Protein AF-0000000070582427 (afdb_homodimer)

Solvent-accessible surface area (backbone atoms only — not comparable to full-atom values): 18007 Å² total; per-residue (Å²): 136,83,80,78,77,76,78,80,78,78,77,79,77,79,75,79,76,78,71,80,79,78,76,79,80,71,84,67,81,62,83,73,71,77,62,82,78,49,60,91,77,34,42,74,36,68,30,86,87,59,71,66,55,62,79,41,32,72,46,94,59,45,61,46,54,51,88,67,39,97,51,49,71,52,34,60,37,30,26,53,36,33,34,39,38,25,31,51,86,53,54,59,68,57,37,50,51,51,35,46,52,44,43,48,55,56,27,72,71,32,78,96,46,29,67,46,39,46,49,37,42,50,51,54,45,50,43,49,72,74,62,32,50,62,62,36,44,53,29,26,58,64,18,26,38,67,34,46,70,88,74,102,137,82,80,78,76,76,78,78,78,78,77,78,76,79,75,77,76,78,71,79,79,77,78,78,81,70,83,64,83,61,84,72,72,79,61,82,79,50,60,91,78,33,41,76,35,68,30,87,87,59,71,66,53,60,80,42,31,70,45,95,59,45,60,46,53,50,88,66,40,98,50,48,71,49,32,60,38,28,25,51,35,34,34,40,38,25,30,51,86,53,54,57,68,58,37,50,50,52,34,45,52,45,43,48,55,58,28,72,68,32,80,94,46,30,66,46,39,47,49,38,42,48,50,54,45,49,43,48,72,74,62,32,51,62,61,37,44,54,29,26,58,63,19,26,37,68,34,47,72,86,72,100

InterPro domains:
  IPR010711 Group XII secretory phospholipase A2 precursor [PF06951] (28-150)
  IPR010711 Group XII secretory phospholipase A2 precursor [PTHR12824] (28-150)
  IPR036444 Phospholipase A2 domain superfamily [G3DSA:1.20.90.10] (35-132)
  IPR036444 Phospholipase A2 domain superfamily [SSF48619] (63-125)

pLDDT: mean 82.9, std 23.83, range [31.23, 98.94]

Organism: Amblyomma americanum (NCBI:txid6943)

Foldseek 3Di:
DPPPPPPPPPPPPPPPPQPQPPPPPDLDQPPPPLFADDPDQWDKDFDPPDDQFFDFDDDPVDHDQLVNDPHSQLRVLRRQLSRQLLAAGRHQVVSLVSSLVSQLVVLVVVPPCNPVSNVVSVVRSVCCVRPVSVVSNVSNSRGIGIDHPVVD/DPPPPPPPPPPPPPPPPQPQPPPPPDLDQPPPPLFADDPDQWDKDFDPPDDQFFDFDDDPVDHDQLVNDPHSQLRVLRRQLSRQLLAAGRHQVVSLVSSLVSQLVVLVVVPPCNVVSNVVSVVRSVCCVRPVSVVSNVSNSRGIDIDHPVVD

Radius of gyration: 28.77 Å; Cα contacts (8 Å, |Δi|>4): 342; chains: 2; bounding box: 52×138×69 Å

Sequence (304 aa):
MSSFDAALFFSVLLLTVMVPSSSTAHPGGGNLECQFQCPASLKPSPRPLHKRSANGCGTEAFRLPASALPHPDFEACCNEHDLCYDTCLADKAQCDRSFDACMARICDTKVSSKDSCASTASLFTTMTKNLGCEAFLKSQEQACVCRTEDELMSSFDAALFFSVLLLTVMVPSSSTAHPGGGNLECQFQCPASLKPSPRPLHKRSANGCGTEAFRLPASALPHPDFEACCNEHDLCYDTCLADKAQCDRSFDACMARICDTKVSSKDSCASTASLFTTMTKNLGCEAFLKSQEQACVCRTEDEL

Structure (mmCIF, N/CA/C/O backbone):
data_AF-0000000070582427-model_v1
#
loop_
_entity.id
_entity.type
_entity.pdbx_description
1 polymer 'Uncharacterized protein'
#
loop_
_atom_site.group_PDB
_atom_site.id
_atom_site.type_symbol
_atom_site.label_atom_id
_atom_site.label_alt_id
_atom_site.label_comp_id
_atom_site.label_asym_id
_atom_site.label_entity_id
_atom_site.label_seq_id
_atom_site.pdbx_PDB_ins_code
_atom_site.Cartn_x
_atom_site.Cartn_y
_atom_site.Cartn_z
_atom_site.occupancy
_atom_site.B_iso_or_equiv
_atom_site.auth_seq_id
_atom_site.auth_comp_id
_atom_site.auth_asym_id
_atom_site.auth_atom_id
_atom_site.pdbx_PDB_model_num
ATOM 1 N N . MET A 1 1 ? 25.953 -70.812 -34.188 1 33.94 1 MET A N 1
ATOM 2 C CA . MET A 1 1 ? 26.453 -69.438 -34.281 1 33.94 1 MET A CA 1
ATOM 3 C C . MET A 1 1 ? 25.312 -68.438 -34.531 1 33.94 1 MET A C 1
ATOM 5 O O . MET A 1 1 ? 24.906 -68.25 -35.688 1 33.94 1 MET A O 1
ATOM 9 N N . SER A 1 2 ? 24.188 -68.562 -33.719 1 39.69 2 SER A N 1
ATOM 10 C CA . SER A 1 2 ? 22.969 -67.75 -33.719 1 39.69 2 SER A CA 1
ATOM 11 C C . SER A 1 2 ? 23.281 -66.312 -33.438 1 39.69 2 SER A C 1
ATOM 13 O O . SER A 1 2 ? 24 -65.938 -32.5 1 39.69 2 SER A O 1
ATOM 15 N N . SER A 1 3 ? 23.297 -65.438 -34.438 1 34.19 3 SER A N 1
ATOM 16 C CA . SER A 1 3 ? 23.484 -64 -34.5 1 34.19 3 SER A CA 1
ATOM 17 C C . SER A 1 3 ? 22.406 -63.25 -33.719 1 34.19 3 SER A C 1
ATOM 19 O O . SER A 1 3 ? 21.219 -63.344 -34.062 1 34.19 3 SER A O 1
ATOM 21 N N . PHE A 1 4 ? 22.5 -63.156 -32.375 1 39.72 4 PHE A N 1
ATOM 22 C CA . PHE A 1 4 ? 21.688 -62.312 -31.516 1 39.72 4 PHE A CA 1
ATOM 23 C C . PHE A 1 4 ? 21.734 -60.875 -32 1 39.72 4 PHE A C 1
ATOM 25 O O . PHE A 1 4 ? 22.781 -60.219 -31.953 1 39.72 4 PHE A O 1
ATOM 32 N N . ASP A 1 5 ? 20.922 -60.562 -33.062 1 41 5 ASP A N 1
ATOM 33 C CA . ASP A 1 5 ? 20.781 -59.188 -33.469 1 41 5 ASP A CA 1
ATOM 34 C C . ASP A 1 5 ? 20.203 -58.312 -32.344 1 41 5 ASP A C 1
ATOM 36 O O . ASP A 1 5 ? 19.078 -58.531 -31.922 1 41 5 ASP A O 1
ATOM 40 N N . ALA A 1 6 ? 21.047 -57.938 -31.375 1 45.25 6 ALA A N 1
ATOM 41 C CA . ALA A 1 6 ? 20.625 -56.969 -30.359 1 45.25 6 ALA A CA 1
ATOM 42 C C . ALA A 1 6 ? 20.156 -55.688 -30.984 1 45.25 6 ALA A C 1
ATOM 44 O O . ALA A 1 6 ? 20.922 -55 -31.688 1 45.25 6 ALA A O 1
ATOM 45 N N . ALA A 1 7 ? 18.828 -55.5 -31.297 1 43.28 7 ALA A N 1
ATOM 46 C CA . ALA A 1 7 ? 18.234 -54.219 -31.656 1 43.28 7 ALA A CA 1
ATOM 47 C C . ALA A 1 7 ? 18.422 -53.219 -30.547 1 43.28 7 ALA A C 1
ATOM 49 O O . ALA A 1 7 ? 18.047 -53.438 -29.406 1 43.28 7 ALA A O 1
ATOM 50 N N . LEU A 1 8 ? 19.469 -52.344 -30.562 1 39.16 8 LEU A N 1
ATOM 51 C CA . LEU A 1 8 ? 19.641 -51.188 -29.688 1 39.16 8 LEU A CA 1
ATOM 52 C C . LEU A 1 8 ? 18.469 -50.188 -29.844 1 39.16 8 LEU A C 1
ATOM 54 O O . LEU A 1 8 ? 18.203 -49.719 -30.953 1 39.16 8 LEU A O 1
ATOM 58 N N . PHE A 1 9 ? 17.359 -50.375 -29.109 1 36.44 9 PHE A N 1
ATOM 59 C CA . PHE A 1 9 ? 16.328 -49.344 -29.062 1 36.44 9 PHE A CA 1
ATOM 60 C C . PHE A 1 9 ? 16.891 -48.031 -28.547 1 36.44 9 PHE A C 1
ATOM 62 O O . PHE A 1 9 ? 17.5 -47.969 -27.469 1 36.44 9 PHE A O 1
ATOM 69 N N . PHE A 1 10 ? 17.328 -47.062 -29.438 1 37.06 10 PHE A N 1
ATOM 70 C CA . PHE A 1 10 ? 17.656 -45.688 -29.125 1 37.06 10 PHE A CA 1
ATOM 71 C C . PHE A 1 10 ? 16.469 -45 -28.484 1 37.06 10 PHE A C 1
ATOM 73 O O . PHE A 1 10 ? 15.43 -44.781 -29.125 1 37.06 10 PHE A O 1
ATOM 80 N N . SER A 1 11 ? 16.281 -45.125 -27.172 1 39.38 11 SER A N 1
ATOM 81 C CA . SER A 1 11 ? 15.344 -44.281 -26.453 1 39.38 11 SER A CA 1
ATOM 82 C C . SER A 1 11 ? 15.656 -42.781 -26.703 1 39.38 11 SER A C 1
ATOM 84 O O . SER A 1 11 ? 16.75 -42.312 -26.359 1 39.38 11 SER A O 1
ATOM 86 N N . VAL A 1 12 ? 15.109 -42.094 -27.734 1 41.97 12 VAL A N 1
ATOM 87 C CA . VAL A 1 12 ? 15.133 -40.656 -27.922 1 41.97 12 VAL A CA 1
ATOM 88 C C . VAL A 1 12 ? 14.594 -39.969 -26.672 1 41.97 12 VAL A C 1
ATOM 90 O O . VAL A 1 12 ? 13.414 -40.094 -26.328 1 41.97 12 VAL A O 1
ATOM 93 N N . LEU A 1 13 ? 15.438 -39.75 -25.625 1 41.53 13 LEU A N 1
ATOM 94 C CA . LEU A 1 13 ? 15.094 -38.875 -24.531 1 41.53 13 LEU A CA 1
ATOM 95 C C . LEU A 1 13 ? 14.727 -37.469 -25.047 1 41.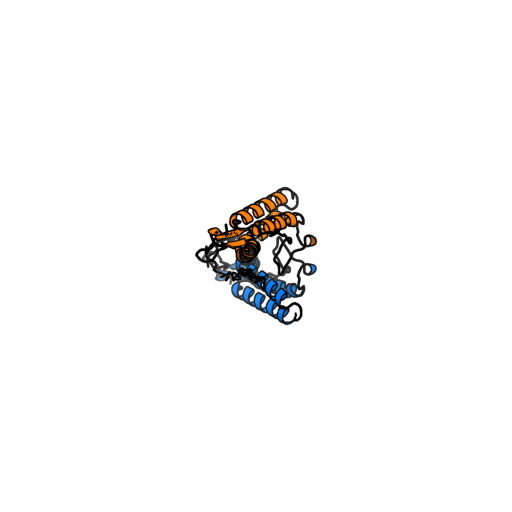53 13 LEU A C 1
ATOM 97 O O . LEU A 1 13 ? 15.562 -36.781 -25.609 1 41.53 13 LEU A O 1
ATOM 101 N N . LEU A 1 14 ? 13.406 -37.25 -25.391 1 39.53 14 LEU A N 1
ATOM 102 C CA . LEU A 1 14 ? 12.914 -35.875 -25.641 1 39.53 14 LEU A CA 1
ATOM 103 C C . LEU A 1 14 ? 13.203 -34.969 -24.453 1 39.53 14 LEU A C 1
ATOM 105 O O . LEU A 1 14 ? 12.625 -35.125 -23.375 1 39.53 14 LEU A O 1
ATOM 109 N N . LEU A 1 15 ? 14.414 -34.438 -24.344 1 37.62 15 LEU A N 1
ATOM 110 C CA . LEU A 1 15 ? 14.695 -33.344 -23.391 1 37.62 15 LEU A CA 1
ATOM 111 C C . LEU A 1 15 ? 13.789 -32.156 -23.641 1 37.62 15 LEU A C 1
ATOM 113 O O . LEU A 1 15 ? 13.922 -31.484 -24.656 1 37.62 15 LEU A O 1
ATOM 117 N N . THR A 1 16 ? 12.516 -32.125 -23.109 1 39.25 16 THR A N 1
ATOM 118 C CA . THR A 1 16 ? 11.742 -30.891 -23.094 1 39.25 16 THR A CA 1
ATOM 119 C C . THR A 1 16 ? 12.531 -29.766 -22.438 1 39.25 16 THR A C 1
ATOM 121 O O . THR A 1 16 ? 12.938 -29.875 -21.281 1 39.25 16 THR A O 1
ATOM 124 N N . VAL A 1 17 ? 13.32 -29.047 -23.203 1 39.59 17 VAL A N 1
ATOM 125 C CA . VAL A 1 17 ? 14 -27.844 -22.734 1 39.59 17 VAL A CA 1
ATOM 126 C C . VAL A 1 17 ? 12.984 -26.891 -22.109 1 39.59 17 VAL A C 1
ATOM 128 O O . VAL A 1 17 ? 12.07 -26.406 -22.781 1 39.59 17 VAL A O 1
ATOM 131 N N . MET A 1 18 ? 12.719 -26.969 -20.812 1 36.62 18 MET A N 1
ATOM 132 C CA . MET A 1 18 ? 12.008 -25.922 -20.078 1 36.62 18 MET A CA 1
ATOM 133 C C . MET A 1 18 ? 12.711 -24.578 -20.219 1 36.62 18 MET A C 1
ATOM 135 O O . MET A 1 18 ? 13.812 -24.406 -19.688 1 36.62 18 MET A O 1
ATOM 139 N N . VAL A 1 19 ? 12.484 -23.938 -21.344 1 39.75 19 VAL A N 1
ATOM 140 C CA . VAL A 1 19 ? 13.008 -22.578 -21.422 1 39.75 19 VAL A CA 1
ATOM 141 C C . VAL A 1 19 ? 12.422 -21.719 -20.297 1 39.75 19 VAL A C 1
ATOM 143 O O . VAL A 1 19 ? 11.203 -21.641 -20.141 1 39.75 19 VAL A O 1
ATOM 146 N N . PRO A 1 20 ? 13.211 -21.297 -19.328 1 40.75 20 PRO A N 1
ATOM 147 C CA . PRO A 1 20 ? 12.688 -20.359 -18.344 1 40.75 20 PRO A CA 1
ATOM 148 C C . PRO A 1 20 ? 12.18 -19.062 -18.969 1 40.75 20 PRO A C 1
ATOM 150 O O . PRO A 1 20 ? 12.859 -18.469 -19.812 1 40.75 20 PRO A O 1
ATOM 153 N N . SER A 1 21 ? 10.891 -18.875 -19.125 1 34.88 21 SER A N 1
ATOM 154 C CA . SER A 1 21 ? 10.336 -17.609 -19.609 1 34.88 21 SER A CA 1
ATOM 155 C C . SER A 1 21 ? 10.672 -16.469 -18.656 1 34.88 21 SER A C 1
ATOM 157 O O . SER A 1 21 ? 10.289 -16.5 -17.484 1 34.88 21 SER A O 1
ATOM 159 N N . SER A 1 22 ? 11.773 -15.828 -18.797 1 33.88 22 SER A N 1
ATOM 160 C CA . SER A 1 22 ? 12.039 -14.594 -18.062 1 33.88 22 SER A CA 1
ATOM 161 C C . SER A 1 22 ? 11.062 -13.492 -18.469 1 33.88 22 SER A C 1
ATOM 163 O O . SER A 1 22 ? 11.07 -13.031 -19.609 1 33.88 22 SER A O 1
ATOM 165 N N . SER A 1 23 ? 9.867 -13.375 -17.922 1 35.25 23 SER A N 1
ATOM 166 C CA . SER A 1 23 ? 9.008 -12.219 -18.172 1 35.25 23 SER A CA 1
ATOM 167 C C . SER A 1 23 ? 9.633 -10.938 -17.625 1 35.25 23 SER A C 1
ATOM 169 O O . SER A 1 23 ? 9.969 -10.859 -16.438 1 35.25 23 SER A O 1
ATOM 171 N N . THR A 1 24 ? 10.281 -10.156 -18.391 1 31.23 24 THR A N 1
ATOM 172 C CA . THR A 1 24 ? 10.758 -8.828 -18.031 1 31.23 24 THR A CA 1
ATOM 173 C C . THR A 1 24 ? 9.594 -7.922 -17.625 1 31.23 24 THR A C 1
ATOM 175 O O . THR A 1 24 ? 8.719 -7.633 -18.438 1 31.23 24 THR A O 1
ATOM 178 N N . ALA A 1 25 ? 9.328 -7.848 -16.297 1 35.94 25 ALA A N 1
ATOM 179 C CA . ALA A 1 25 ? 8.32 -6.918 -15.789 1 35.94 25 ALA A CA 1
ATOM 180 C C . ALA A 1 25 ? 8.75 -5.473 -16.016 1 35.94 25 ALA A C 1
ATOM 182 O O . ALA A 1 25 ? 9.805 -5.047 -15.539 1 35.94 25 ALA A O 1
ATOM 183 N N . HIS A 1 26 ? 8.43 -4.777 -17.125 1 32.97 26 HIS A N 1
ATOM 184 C CA . HIS A 1 26 ? 8.648 -3.338 -17.219 1 32.97 26 HIS A CA 1
ATOM 185 C C . HIS A 1 26 ? 7.703 -2.57 -16.312 1 32.97 26 HIS A C 1
ATOM 187 O O . HIS A 1 26 ? 6.492 -2.807 -16.328 1 32.97 26 HIS A O 1
ATOM 193 N N . PRO A 1 27 ? 8.156 -1.831 -15.336 1 34.91 27 PRO A N 1
ATOM 194 C CA . PRO A 1 27 ? 7.281 -1.023 -14.484 1 34.91 27 PRO A CA 1
ATOM 195 C C . PRO A 1 27 ? 6.445 -0.019 -15.273 1 34.91 27 PRO A C 1
ATOM 197 O O . PRO A 1 27 ? 5.98 0.978 -14.719 1 34.91 27 PRO A O 1
ATOM 200 N N . GLY A 1 28 ? 6.109 -0.145 -16.5 1 33.5 28 GLY A N 1
ATOM 201 C CA . GLY A 1 28 ? 5.418 0.913 -17.219 1 33.5 28 GLY A CA 1
ATOM 202 C C . GLY A 1 28 ? 4.113 1.326 -16.562 1 33.5 28 GLY A C 1
ATOM 203 O O . GLY A 1 28 ? 3.406 0.491 -15.992 1 33.5 28 GLY A O 1
ATOM 204 N N . GLY A 1 29 ? 3.924 2.523 -15.961 1 36.38 29 GLY A N 1
ATOM 205 C CA . GLY A 1 29 ? 2.68 3.133 -15.523 1 36.38 29 GLY A CA 1
ATOM 206 C C . GLY A 1 29 ? 1.491 2.762 -16.391 1 36.38 29 GLY A C 1
ATOM 207 O O . GLY A 1 29 ? 0.343 3.021 -16.016 1 36.38 29 GLY A O 1
ATOM 208 N N . GLY A 1 30 ? 1.563 3.33 -17.734 1 35.31 30 GLY A N 1
ATOM 209 C CA . GLY A 1 30 ? 0.392 3.295 -18.594 1 35.31 30 GLY A CA 1
ATOM 210 C C . GLY A 1 30 ? -0.267 1.93 -18.641 1 35.31 30 GLY A C 1
ATOM 211 O O . GLY A 1 30 ? 0.249 0.962 -18.078 1 35.31 30 GLY A O 1
ATOM 212 N N . ASN A 1 31 ? -1.412 1.7 -19.453 1 39.66 31 ASN A N 1
ATOM 213 C CA . ASN A 1 31 ? -2.141 0.54 -19.953 1 39.66 31 ASN A CA 1
ATOM 214 C C . ASN A 1 31 ? -1.193 -0.577 -20.375 1 39.66 31 ASN A C 1
ATOM 216 O O . ASN A 1 31 ? -1.55 -1.418 -21.203 1 39.66 31 ASN A O 1
ATOM 220 N N . LEU A 1 32 ? 0.043 -0.396 -20.406 1 47.84 32 LEU A N 1
ATOM 221 C CA . LEU A 1 32 ? 0.71 -1.624 -20.812 1 47.84 32 LEU A CA 1
ATOM 222 C C . LEU A 1 32 ? 0.237 -2.811 -19.984 1 47.84 32 LEU A C 1
ATOM 224 O O . LEU A 1 32 ? 0.29 -2.768 -18.75 1 47.84 32 LEU A O 1
ATOM 228 N N . GLU A 1 33 ? -0.677 -3.852 -20.578 1 67.69 33 GLU A N 1
ATOM 229 C CA . GLU A 1 33 ? -1.562 -4.965 -20.25 1 67.69 33 GLU A CA 1
ATOM 230 C C . GLU A 1 33 ? -0.873 -5.957 -19.312 1 67.69 33 GLU A C 1
ATOM 232 O O . GLU A 1 33 ? 0.229 -6.426 -19.609 1 67.69 33 GLU A O 1
ATOM 237 N N . CYS A 1 34 ? -0.973 -5.719 -18.016 1 91.38 34 CYS A N 1
ATOM 238 C CA . CYS A 1 34 ? -0.631 -6.766 -17.047 1 91.38 34 CYS A CA 1
ATOM 239 C C . CYS A 1 34 ? -1.174 -8.117 -17.5 1 91.38 34 CYS A C 1
ATOM 241 O O . CYS A 1 34 ? -2.193 -8.586 -17 1 91.38 34 CYS A O 1
ATOM 243 N N . GLN A 1 35 ? -0.541 -8.594 -18.625 1 92.69 35 GLN A N 1
ATOM 244 C CA . GLN A 1 35 ? -0.947 -9.867 -19.203 1 92.69 35 GLN A CA 1
ATOM 245 C C . GLN A 1 35 ? 0.252 -10.797 -19.375 1 92.69 35 GLN A C 1
ATOM 247 O O . GLN A 1 35 ? 1.312 -10.359 -19.844 1 92.69 35 GLN A O 1
ATOM 252 N N . PHE A 1 36 ? 0.049 -11.977 -18.938 1 95.69 36 PHE A N 1
ATOM 253 C CA . PHE A 1 36 ? 1.052 -13.008 -19.172 1 95.69 36 PHE A CA 1
ATOM 254 C C . PHE A 1 36 ? 1.125 -13.359 -20.656 1 95.69 36 PHE A C 1
ATOM 256 O O . PHE A 1 36 ? 0.097 -13.594 -21.297 1 95.69 36 PHE A O 1
ATOM 263 N N . GLN A 1 37 ? 2.322 -13.352 -21.141 1 93.94 37 GLN A N 1
ATOM 264 C CA . GLN A 1 37 ? 2.51 -13.609 -22.578 1 93.94 37 GLN A CA 1
ATOM 265 C C . GLN A 1 37 ? 3.572 -14.68 -22.797 1 93.94 37 GLN A C 1
ATOM 267 O O . GLN A 1 37 ? 4.586 -14.711 -22.094 1 93.94 37 GLN A O 1
ATOM 272 N N . CYS A 1 38 ? 3.258 -15.5 -23.781 1 95.5 38 CYS A N 1
ATOM 273 C CA . CYS A 1 38 ? 4.234 -16.469 -24.266 1 95.5 38 CYS A CA 1
ATOM 274 C C . CYS A 1 38 ? 4.918 -15.977 -25.531 1 95.5 38 CYS A C 1
ATOM 276 O O . CYS A 1 38 ? 4.387 -15.117 -26.234 1 95.5 38 CYS A O 1
ATOM 278 N N . PRO A 1 39 ? 6.207 -16.5 -25.703 1 91.62 39 PRO A N 1
ATOM 279 C CA . PRO A 1 39 ? 6.828 -16.203 -27 1 91.62 39 PRO A CA 1
ATOM 280 C C . PRO A 1 39 ? 5.926 -16.547 -28.188 1 91.62 39 PRO A C 1
ATOM 282 O O . PRO A 1 39 ? 5.035 -17.391 -28.062 1 91.62 39 PRO A O 1
ATOM 285 N N . ALA A 1 40 ? 6.473 -15.922 -29.281 1 84.19 40 ALA A N 1
ATOM 286 C CA . ALA A 1 40 ? 5.684 -16.109 -30.5 1 84.19 40 ALA A CA 1
ATOM 287 C C . ALA A 1 40 ? 5.578 -17.594 -30.859 1 84.19 40 ALA A C 1
ATOM 289 O O . ALA A 1 40 ? 6.496 -18.359 -30.594 1 84.19 40 ALA A O 1
ATOM 290 N N . SER A 1 41 ? 4.613 -18.25 -31.047 1 89.25 41 SER A N 1
ATOM 291 C CA . SER A 1 41 ? 4.344 -19.594 -31.531 1 89.25 41 SER A CA 1
ATOM 292 C C . SER A 1 41 ? 3.844 -20.5 -30.406 1 89.25 41 SER A C 1
ATOM 294 O O . SER A 1 41 ? 3.434 -21.641 -30.641 1 89.25 41 SER A O 1
ATOM 296 N N . LEU A 1 42 ? 4.066 -19.891 -29.25 1 94.56 42 LEU A N 1
ATOM 297 C CA . LEU A 1 42 ? 3.623 -20.672 -28.109 1 94.56 42 LEU A CA 1
ATOM 298 C C . LEU A 1 42 ? 2.369 -20.078 -27.484 1 94.56 42 LEU A C 1
ATOM 300 O O . LEU A 1 42 ? 2.133 -18.875 -27.594 1 94.56 42 LEU A O 1
ATOM 304 N N . LYS A 1 43 ? 1.604 -20.922 -26.859 1 94.56 43 LYS A N 1
ATOM 305 C CA . LYS A 1 43 ? 0.389 -20.516 -26.156 1 94.56 43 LYS A CA 1
ATOM 306 C C . LYS A 1 43 ? 0.443 -20.891 -24.688 1 94.56 43 LYS A C 1
ATOM 308 O O . LYS A 1 43 ? 0.914 -21.984 -24.344 1 94.56 43 LYS A O 1
ATOM 313 N N . PRO A 1 44 ? -0.089 -20.016 -23.875 1 96.38 44 PRO A N 1
ATOM 314 C CA . PRO A 1 44 ? -0.113 -20.375 -22.453 1 96.38 44 PRO A CA 1
ATOM 315 C C . PRO A 1 44 ? -1.127 -21.469 -22.141 1 96.38 44 PRO A C 1
ATOM 317 O O . PRO A 1 44 ? -2.209 -21.5 -22.734 1 96.38 44 PRO A O 1
ATOM 320 N N . SER A 1 45 ? -0.672 -22.391 -21.344 1 96.94 45 SER A N 1
ATOM 321 C CA . SER A 1 45 ? -1.537 -23.453 -20.844 1 96.94 45 SER A CA 1
ATOM 322 C C . SER A 1 45 ? -1.252 -23.75 -19.375 1 96.94 45 SER A C 1
ATOM 324 O O . SER A 1 45 ? -0.175 -23.438 -18.859 1 96.94 45 SER A O 1
ATOM 326 N N . PRO A 1 46 ? -2.223 -24.281 -18.734 1 97.94 46 PRO A N 1
ATOM 327 C CA . PRO A 1 46 ? -1.984 -24.609 -17.328 1 97.94 46 PRO A CA 1
ATOM 328 C C . PRO A 1 46 ? -0.787 -25.531 -17.125 1 97.94 46 PRO A C 1
ATOM 330 O O . PRO A 1 46 ? -0.624 -26.5 -17.875 1 97.94 46 PRO A O 1
ATOM 333 N N . ARG A 1 47 ? 0.035 -25.156 -16.203 1 98.06 47 ARG A N 1
ATOM 334 C CA . ARG A 1 47 ? 1.137 -26.031 -15.82 1 98.06 47 ARG A CA 1
ATOM 335 C C . ARG A 1 47 ? 0.619 -27.312 -15.18 1 98.06 47 ARG A C 1
ATOM 337 O O . ARG A 1 47 ? -0.147 -27.266 -14.211 1 98.06 47 ARG A O 1
ATOM 344 N N . PRO A 1 48 ? 1.1 -28.531 -15.727 1 97 48 PRO A N 1
ATOM 345 C CA . PRO A 1 48 ? 0.636 -29.781 -15.141 1 97 48 PRO A CA 1
ATOM 346 C C . PRO A 1 48 ? 0.972 -29.906 -13.656 1 97 48 PRO A C 1
ATOM 348 O O . PRO A 1 48 ? 2.082 -29.562 -13.242 1 97 48 PRO A O 1
ATOM 351 N N . LEU A 1 49 ? 0.023 -30.266 -12.844 1 97.62 49 LEU A N 1
ATOM 352 C CA . LEU A 1 49 ? 0.168 -30.594 -11.43 1 97.62 49 LEU A CA 1
ATOM 353 C C . LEU A 1 49 ? 0.341 -29.344 -10.594 1 97.62 49 LEU A C 1
ATOM 355 O O . LEU A 1 49 ? 0.631 -29.422 -9.398 1 97.62 49 LEU A O 1
ATOM 359 N N . HIS A 1 50 ? 0.234 -28.219 -11.281 1 98.31 50 HIS A N 1
ATOM 360 C CA . HIS A 1 50 ? 0.271 -26.984 -10.5 1 98.31 50 HIS A CA 1
ATOM 361 C C . HIS A 1 50 ? -0.871 -26.938 -9.492 1 98.31 50 HIS A C 1
ATOM 363 O O . HIS A 1 50 ? -2.023 -27.203 -9.844 1 98.31 50 HIS A O 1
ATOM 369 N N . LYS A 1 51 ? -0.49 -26.625 -8.281 1 98.5 51 LYS A N 1
ATOM 370 C CA . LYS A 1 51 ? -1.474 -26.391 -7.23 1 98.5 51 LYS A CA 1
ATOM 371 C C . LYS A 1 51 ? -1.48 -24.922 -6.812 1 98.5 51 LYS A C 1
ATOM 373 O O . LYS A 1 51 ? -0.457 -24.391 -6.379 1 98.5 51 LYS A O 1
ATOM 378 N N . ARG A 1 52 ? -2.605 -24.297 -7.004 1 98.31 52 ARG A N 1
ATOM 379 C CA . ARG A 1 52 ? -2.709 -22.891 -6.602 1 98.31 52 ARG A CA 1
ATOM 380 C C . ARG A 1 52 ? -2.426 -22.734 -5.113 1 98.31 52 ARG A C 1
ATOM 382 O O . ARG A 1 52 ? -2.725 -23.625 -4.316 1 98.31 52 ARG A O 1
ATOM 389 N N . SER A 1 53 ? -1.893 -21.531 -4.793 1 98.19 53 SER A N 1
ATOM 390 C CA . SER A 1 53 ? -1.526 -21.297 -3.402 1 98.19 53 SER A CA 1
ATOM 391 C C . SER A 1 53 ? -1.94 -19.891 -2.951 1 98.19 53 SER A C 1
ATOM 393 O O . SER A 1 53 ? -2.211 -19.016 -3.781 1 98.19 53 SER A O 1
ATOM 395 N N . ALA A 1 54 ? -2.09 -19.797 -1.654 1 97.94 54 ALA A N 1
ATOM 396 C CA . ALA A 1 54 ? -2.4 -18.531 -0.991 1 97.94 54 ALA A CA 1
ATOM 397 C C . ALA A 1 54 ? -1.469 -18.297 0.194 1 97.94 54 ALA A C 1
ATOM 399 O O . ALA A 1 54 ? -1.02 -19.25 0.841 1 97.94 54 ALA A O 1
ATOM 400 N N . ASN A 1 55 ? -1.219 -17.062 0.481 1 96.38 55 ASN A N 1
ATOM 401 C CA . ASN A 1 55 ? -0.319 -16.766 1.592 1 96.38 55 ASN A CA 1
ATOM 402 C C . ASN A 1 55 ? -0.786 -15.555 2.385 1 96.38 55 ASN A C 1
ATOM 404 O O . ASN A 1 55 ? 0.03 -14.844 2.975 1 96.38 55 ASN A O 1
ATOM 408 N N . GLY A 1 56 ? -2.057 -15.242 2.336 1 97 56 GLY A N 1
ATOM 409 C CA . GLY A 1 56 ? -2.602 -14.172 3.148 1 97 56 GLY A CA 1
ATOM 410 C C . GLY A 1 56 ? -2.438 -12.805 2.516 1 97 56 GLY A C 1
ATOM 411 O O . GLY A 1 56 ? -2.314 -12.688 1.294 1 97 56 GLY A O 1
ATOM 412 N N . CYS A 1 57 ? -2.482 -11.75 3.361 1 97.12 57 CYS A N 1
ATOM 413 C CA . CYS A 1 57 ? -2.404 -10.383 2.875 1 97.12 57 CYS A CA 1
ATOM 414 C C . CYS A 1 57 ? -0.961 -9.891 2.852 1 97.12 57 CYS A C 1
ATOM 416 O O . CYS A 1 57 ? -0.131 -10.359 3.635 1 97.12 57 CYS A O 1
ATOM 418 N N . GLY A 1 58 ? -0.695 -8.984 1.909 1 93.94 58 GLY A N 1
ATOM 419 C CA . GLY A 1 58 ? 0.641 -8.43 1.763 1 93.94 58 GLY A CA 1
ATOM 420 C C . GLY A 1 58 ? 1.384 -8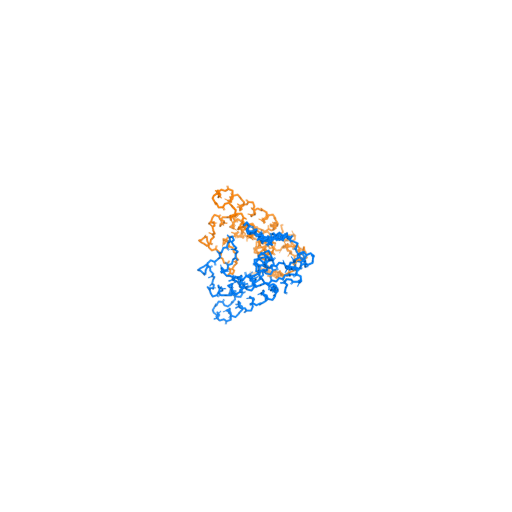.969 0.558 1 93.94 58 GLY A C 1
ATOM 421 O O . GLY A 1 58 ? 0.767 -9.453 -0.393 1 93.94 58 GLY A O 1
ATOM 422 N N . THR A 1 59 ? 2.699 -8.758 0.596 1 93.5 59 THR A N 1
ATOM 423 C CA . THR A 1 59 ? 3.572 -9.258 -0.458 1 93.5 59 THR A CA 1
ATOM 424 C C . THR A 1 59 ? 4.488 -10.359 0.076 1 93.5 59 THR A C 1
ATOM 426 O O . THR A 1 59 ? 4.5 -10.633 1.277 1 93.5 59 THR A O 1
ATOM 429 N N . GLU A 1 60 ? 5.188 -10.945 -0.866 1 89.06 60 GLU A N 1
ATOM 430 C CA . GLU A 1 60 ? 6.152 -11.961 -0.447 1 89.06 60 GLU A CA 1
ATOM 431 C C . GLU A 1 60 ? 7.16 -11.383 0.547 1 89.06 60 GLU A C 1
ATOM 433 O O . GLU A 1 60 ? 7.492 -12.031 1.543 1 89.06 60 GLU A O 1
ATOM 438 N N . ALA A 1 61 ? 7.559 -10.18 0.365 1 85.5 61 ALA A N 1
ATOM 439 C CA . ALA A 1 61 ? 8.586 -9.547 1.191 1 85.5 61 ALA A CA 1
ATOM 440 C C . ALA A 1 61 ? 7.977 -8.969 2.465 1 85.5 61 ALA A C 1
ATOM 442 O O . ALA A 1 61 ? 8.688 -8.719 3.443 1 85.5 61 ALA A O 1
ATOM 443 N N . PHE A 1 62 ? 6.699 -8.742 2.445 1 89.94 62 PHE A N 1
ATOM 444 C CA . PHE A 1 62 ? 6.008 -8.141 3.578 1 89.94 62 PHE A CA 1
ATOM 445 C C . PHE A 1 62 ? 4.617 -8.742 3.744 1 89.94 62 PHE A C 1
ATOM 447 O O . PHE A 1 62 ? 3.621 -8.133 3.338 1 89.94 62 PHE A O 1
ATOM 454 N N . ARG A 1 63 ? 4.578 -9.797 4.488 1 92.06 63 ARG A N 1
ATOM 455 C CA . ARG A 1 63 ? 3.303 -10.453 4.762 1 92.06 63 ARG A CA 1
ATOM 456 C C . ARG A 1 63 ? 2.625 -9.836 5.984 1 92.06 63 ARG A C 1
ATOM 458 O O . ARG A 1 63 ? 3.279 -9.57 6.996 1 92.06 63 ARG A O 1
ATOM 465 N N . LEU A 1 64 ? 1.348 -9.633 5.816 1 92.69 64 LEU A N 1
ATOM 466 C CA . LEU A 1 64 ? 0.546 -9.133 6.93 1 92.69 64 LEU A CA 1
ATOM 467 C C . LEU A 1 64 ? -0.212 -10.273 7.605 1 92.69 64 LEU A C 1
ATOM 469 O O . LEU A 1 64 ? -1.181 -10.797 7.051 1 92.69 64 LEU A O 1
ATOM 473 N N . PRO A 1 65 ? 0.293 -10.594 8.82 1 90.06 65 PRO A N 1
ATOM 474 C CA . PRO A 1 65 ? -0.492 -11.609 9.516 1 90.06 65 PRO A CA 1
ATOM 475 C C . PRO A 1 65 ? -1.898 -11.133 9.875 1 90.06 65 PRO A C 1
ATOM 477 O O . PRO A 1 65 ? -2.129 -9.93 10.008 1 90.06 65 PRO A O 1
ATOM 480 N N . ALA A 1 66 ? -2.73 -12.109 10.031 1 90.56 66 ALA A N 1
ATOM 481 C CA . ALA A 1 66 ? -4.121 -11.781 10.344 1 90.56 66 ALA A CA 1
ATOM 482 C C . ALA A 1 66 ? -4.211 -10.93 11.602 1 90.56 66 ALA A C 1
ATOM 484 O O . ALA A 1 66 ? -5.07 -10.047 11.703 1 90.56 66 ALA A O 1
ATOM 485 N N . SER A 1 67 ? -3.369 -11.086 12.531 1 89 67 SER A N 1
ATOM 486 C CA . SER A 1 67 ? -3.387 -10.375 13.805 1 89 67 SER A CA 1
ATOM 487 C C . SER A 1 67 ? -3.027 -8.906 13.617 1 89 67 SER A C 1
ATOM 489 O O . SER A 1 67 ? -3.311 -8.078 14.492 1 89 67 SER A O 1
ATOM 491 N N . ALA A 1 68 ? -2.469 -8.648 12.5 1 88.81 68 ALA A N 1
ATOM 492 C CA . ALA A 1 68 ? -2.061 -7.266 12.25 1 88.81 68 ALA A CA 1
ATOM 493 C C . ALA A 1 68 ? -3.098 -6.535 11.398 1 88.81 68 ALA A C 1
ATOM 495 O O . ALA A 1 68 ? -2.986 -5.328 11.172 1 88.81 68 ALA A O 1
ATOM 496 N N . LEU A 1 69 ? -4.121 -7.266 10.93 1 92.31 69 LEU A N 1
ATOM 497 C CA . LEU A 1 69 ? -5.191 -6.668 10.141 1 92.31 69 LEU A CA 1
ATOM 498 C C . LEU A 1 69 ? -6.254 -6.051 11.039 1 92.31 69 LEU A C 1
ATOM 500 O O . LEU A 1 69 ? -6.668 -6.668 12.023 1 92.31 69 LEU A O 1
ATOM 504 N N . PRO A 1 70 ? -6.691 -4.863 10.742 1 89.19 70 PRO A N 1
ATOM 505 C CA . PRO A 1 70 ? -7.781 -4.309 11.547 1 89.19 70 PRO A CA 1
ATOM 506 C C . PRO A 1 70 ? -9.031 -5.184 11.531 1 89.19 70 PRO A C 1
ATOM 508 O O . PRO A 1 70 ? -9.828 -5.152 12.477 1 89.19 70 PRO A O 1
ATOM 511 N N . HIS A 1 71 ? -9.133 -5.938 10.469 1 93.75 71 HIS A N 1
ATOM 512 C CA . HIS A 1 71 ? -10.203 -6.918 10.305 1 93.75 71 HIS A CA 1
ATOM 513 C C . HIS A 1 71 ? -9.648 -8.266 9.844 1 93.75 71 HIS A C 1
ATOM 515 O O . HIS A 1 71 ? -9.422 -8.477 8.648 1 93.75 71 HIS A O 1
ATOM 521 N N . PRO A 1 72 ? -9.531 -9.125 10.766 1 94.25 72 PRO A N 1
ATOM 522 C CA . PRO A 1 72 ? -8.875 -10.391 10.445 1 94.25 72 PRO A CA 1
ATOM 523 C C . PRO A 1 72 ? -9.586 -11.156 9.32 1 94.25 72 PRO A C 1
ATOM 525 O O . PRO A 1 72 ? -8.953 -11.945 8.617 1 94.25 72 PRO A O 1
ATOM 528 N N . ASP A 1 73 ? -10.828 -10.844 9.102 1 96.31 73 ASP A N 1
ATOM 529 C CA . ASP A 1 73 ? -11.609 -11.523 8.062 1 96.31 73 ASP A CA 1
ATOM 530 C C . ASP A 1 73 ? -11.102 -11.156 6.672 1 96.31 73 ASP A C 1
ATOM 532 O O . ASP A 1 73 ? -11.406 -11.844 5.695 1 96.31 73 ASP A O 1
ATOM 536 N N . PHE A 1 74 ? -10.328 -10.133 6.602 1 98.25 74 PHE A N 1
ATOM 537 C CA . PHE A 1 74 ? -9.75 -9.742 5.32 1 98.25 74 PHE A CA 1
ATOM 538 C C . PHE A 1 74 ? -8.867 -10.852 4.762 1 98.25 74 PHE A C 1
ATOM 540 O O . PHE A 1 74 ? -8.688 -10.961 3.547 1 98.25 74 PHE A O 1
ATOM 547 N N . GLU A 1 75 ? -8.336 -11.641 5.672 1 98.25 75 GLU A N 1
ATOM 548 C CA . GLU A 1 75 ? -7.402 -12.68 5.242 1 98.25 75 GLU A CA 1
ATOM 549 C C . GLU A 1 75 ? -8.055 -13.633 4.254 1 98.25 75 GLU A C 1
ATOM 551 O O . GLU A 1 75 ? -7.418 -14.078 3.297 1 98.25 75 GLU A O 1
ATOM 556 N N . ALA A 1 76 ? -9.297 -13.922 4.469 1 98.5 76 ALA A N 1
ATOM 557 C CA . ALA A 1 76 ? -9.984 -14.828 3.557 1 98.5 76 ALA A CA 1
ATOM 558 C C . ALA A 1 76 ? -10.07 -14.234 2.154 1 98.5 76 ALA A C 1
ATOM 560 O O . ALA A 1 76 ? -9.875 -14.945 1.161 1 98.5 76 ALA A O 1
ATOM 561 N N . CYS A 1 77 ? -10.328 -12.891 2.094 1 98.88 77 CYS A N 1
ATOM 562 C CA . CYS A 1 77 ? -10.391 -12.219 0.799 1 98.88 77 CYS A CA 1
ATOM 563 C C . CYS A 1 77 ? -9.016 -12.18 0.145 1 98.88 77 CYS A C 1
ATOM 565 O O . CYS A 1 77 ? -8.891 -12.367 -1.066 1 98.88 77 CYS A O 1
ATOM 567 N N . CYS A 1 78 ? -8.008 -11.953 0.965 1 98.81 78 CYS A N 1
ATOM 568 C CA . CYS A 1 78 ? -6.641 -11.953 0.45 1 98.81 78 CYS A CA 1
ATOM 569 C C . CYS A 1 78 ? -6.277 -13.32 -0.119 1 98.81 78 CYS A C 1
ATOM 571 O O . CYS A 1 78 ? -5.691 -13.414 -1.198 1 98.81 78 CYS A O 1
ATOM 573 N N . ASN A 1 79 ? -6.637 -14.398 0.572 1 98.81 79 ASN A N 1
ATOM 574 C CA . ASN A 1 79 ? -6.355 -15.758 0.102 1 98.81 79 ASN A CA 1
ATOM 575 C C . ASN A 1 79 ? -7.062 -16.047 -1.22 1 98.81 79 ASN A C 1
ATOM 577 O O . ASN A 1 79 ? -6.461 -16.609 -2.137 1 98.81 79 ASN A O 1
ATOM 581 N N . GLU A 1 80 ? -8.25 -15.641 -1.313 1 98.88 80 GLU A N 1
ATOM 582 C CA . GLU A 1 80 ? -8.977 -15.844 -2.566 1 98.88 80 GLU A CA 1
ATOM 583 C C . GLU A 1 80 ? -8.328 -15.062 -3.707 1 98.88 80 GLU A C 1
ATOM 585 O O . GLU A 1 80 ? -8.266 -15.547 -4.84 1 98.88 80 GLU A O 1
ATOM 590 N N . HIS A 1 81 ? -7.867 -13.93 -3.389 1 98.88 81 HIS A N 1
ATOM 591 C CA . HIS A 1 81 ? -7.191 -13.094 -4.375 1 98.88 81 HIS A CA 1
ATOM 592 C C . HIS A 1 81 ? -5.906 -13.742 -4.867 1 98.88 81 HIS A C 1
ATOM 594 O O . HIS A 1 81 ? -5.641 -13.773 -6.07 1 98.88 81 HIS A O 1
ATOM 600 N N . ASP A 1 82 ? -5.219 -14.305 -3.9 1 98.81 82 ASP A N 1
ATOM 601 C CA . ASP A 1 82 ? -4.004 -15.039 -4.246 1 98.81 82 ASP A CA 1
ATOM 602 C C . ASP A 1 82 ? -4.312 -16.203 -5.18 1 98.81 82 ASP A C 1
ATOM 604 O O . ASP A 1 82 ? -3.607 -16.422 -6.168 1 98.81 82 ASP A O 1
ATOM 608 N N . LEU A 1 83 ? -5.309 -16.906 -4.848 1 98.94 83 LEU A N 1
ATOM 609 C CA . LEU A 1 83 ? -5.676 -18.078 -5.652 1 98.94 83 LEU A CA 1
ATOM 610 C C . LEU A 1 83 ? -6.098 -17.641 -7.055 1 98.94 83 LEU A C 1
ATOM 612 O O . LEU A 1 83 ? -5.781 -18.328 -8.039 1 98.94 83 LEU A O 1
ATOM 616 N N . CYS A 1 84 ? -6.785 -16.578 -7.156 1 98.88 84 CYS A N 1
ATOM 617 C CA . CYS A 1 84 ? -7.172 -16.047 -8.461 1 98.88 84 CYS A CA 1
ATOM 618 C C . CYS A 1 84 ? -5.941 -15.695 -9.289 1 98.88 84 CYS A C 1
ATOM 620 O O . CYS A 1 84 ? -5.824 -16.109 -10.445 1 98.88 84 CYS A O 1
ATOM 622 N N . TYR A 1 85 ? -5.02 -15 -8.688 1 98.69 85 TYR A N 1
ATOM 623 C CA . TYR A 1 85 ? -3.77 -14.656 -9.359 1 98.69 85 TYR A CA 1
ATOM 624 C C . TYR A 1 85 ? -3.043 -15.914 -9.828 1 98.69 85 TYR A C 1
ATOM 626 O O . TYR A 1 85 ? -2.439 -15.922 -10.906 1 98.69 85 TYR A O 1
ATOM 634 N N . ASP A 1 86 ? -3.148 -16.953 -9.016 1 98.88 86 ASP A N 1
ATOM 635 C CA . ASP A 1 86 ? -2.371 -18.156 -9.234 1 98.88 86 ASP A CA 1
ATOM 636 C C . ASP A 1 86 ? -3.131 -19.141 -10.125 1 98.88 86 ASP A C 1
ATOM 638 O O . ASP A 1 86 ? -2.883 -20.359 -10.07 1 98.88 86 ASP A O 1
ATOM 642 N N . THR A 1 87 ? -4.078 -18.703 -10.852 1 98.81 87 THR A N 1
ATOM 643 C CA . THR A 1 87 ? -4.789 -19.469 -11.867 1 98.81 87 THR A CA 1
ATOM 644 C C . THR A 1 87 ? -4.336 -19.047 -13.266 1 98.81 87 THR A C 1
ATOM 646 O O . THR A 1 87 ? -4.434 -17.875 -13.633 1 98.81 87 THR A O 1
ATOM 649 N N . CYS A 1 88 ? -3.85 -20.062 -14.055 1 98.69 88 CYS A N 1
ATOM 650 C CA . CYS A 1 88 ? -3.342 -19.766 -15.391 1 98.69 88 CYS A CA 1
ATOM 651 C C . CYS A 1 88 ? -4.395 -19.062 -16.234 1 98.69 88 CYS A C 1
ATOM 653 O O . CYS A 1 88 ? -5.543 -19.5 -16.297 1 98.69 88 CYS A O 1
ATOM 655 N N . LEU A 1 89 ? -4.035 -17.906 -16.781 1 97.62 89 LEU A N 1
ATOM 656 C CA . LEU A 1 89 ? -4.812 -17.109 -17.719 1 97.62 89 LEU A CA 1
ATOM 657 C C . LEU A 1 89 ? -5.957 -16.391 -17 1 97.62 89 LEU A C 1
ATOM 659 O O . LEU A 1 89 ? -6.918 -15.961 -17.641 1 97.62 89 LEU A O 1
ATOM 663 N N . ALA A 1 90 ? -5.824 -16.297 -15.727 1 98.38 90 ALA A N 1
ATOM 664 C CA . ALA A 1 90 ? -6.773 -15.43 -15.023 1 98.38 90 ALA A CA 1
ATOM 665 C C . ALA A 1 90 ? -6.68 -13.992 -15.523 1 98.38 90 ALA A C 1
ATOM 667 O O . ALA A 1 90 ? -5.633 -13.57 -16.016 1 98.38 90 ALA A O 1
ATOM 668 N N . ASP A 1 91 ? -7.777 -13.328 -15.445 1 97.44 91 ASP A N 1
ATOM 669 C CA . ASP A 1 91 ? -7.828 -11.898 -15.727 1 97.44 91 ASP A CA 1
ATOM 670 C C . ASP A 1 91 ? -7.57 -11.078 -14.461 1 97.44 91 ASP A C 1
ATOM 672 O O . ASP A 1 91 ? -8.375 -11.109 -13.523 1 97.44 91 ASP A O 1
ATOM 676 N N . LYS A 1 92 ? -6.527 -10.336 -14.461 1 98.44 92 LYS A N 1
ATOM 677 C CA . LYS A 1 92 ? -6.152 -9.602 -13.258 1 98.44 92 LYS A CA 1
ATOM 678 C C . LYS A 1 92 ? -7.266 -8.656 -12.82 1 98.44 92 LYS A C 1
ATOM 680 O O . LYS A 1 92 ? -7.574 -8.555 -11.633 1 98.44 92 LYS A O 1
ATOM 685 N N . ALA A 1 93 ? -7.809 -7.934 -13.758 1 97.69 93 ALA A N 1
ATOM 686 C CA . ALA A 1 93 ? -8.844 -6.961 -13.422 1 97.69 93 ALA A CA 1
ATOM 687 C C . ALA A 1 93 ? -10.055 -7.645 -12.781 1 97.69 93 ALA A C 1
ATOM 689 O O . ALA A 1 93 ? -10.656 -7.102 -11.852 1 97.69 93 ALA A O 1
ATOM 690 N N . GLN A 1 94 ? -10.328 -8.797 -13.273 1 98.25 94 GLN A N 1
ATOM 691 C CA . GLN A 1 94 ? -11.43 -9.555 -12.688 1 98.25 94 GLN A CA 1
ATOM 692 C C . GLN A 1 94 ? -11.086 -10.016 -11.273 1 98.25 94 GLN A C 1
ATOM 694 O O . GLN A 1 94 ? -11.93 -9.969 -10.375 1 98.25 94 GLN A O 1
ATOM 699 N N . CYS A 1 95 ? -9.852 -10.492 -11.07 1 98.81 95 CYS A N 1
ATOM 700 C CA . CYS A 1 95 ? -9.406 -10.867 -9.734 1 98.81 95 CYS A CA 1
ATOM 701 C C . CYS A 1 95 ? -9.508 -9.688 -8.781 1 98.81 95 CYS A C 1
ATOM 703 O O . CYS A 1 95 ? -9.992 -9.836 -7.652 1 98.81 95 CYS A O 1
ATOM 705 N N . ASP A 1 96 ? -9.156 -8.547 -9.242 1 98.69 96 ASP A N 1
ATOM 706 C CA . ASP A 1 96 ? -9.164 -7.352 -8.398 1 98.69 96 ASP A CA 1
ATOM 707 C C . ASP A 1 96 ? -10.594 -6.902 -8.094 1 98.69 96 ASP A C 1
ATOM 709 O O . ASP A 1 96 ? -10.883 -6.43 -6.996 1 98.69 96 ASP A O 1
ATOM 713 N N . ARG A 1 97 ? -11.453 -7.027 -9.055 1 98.62 97 ARG A N 1
ATOM 714 C CA . ARG A 1 97 ? -12.852 -6.695 -8.82 1 98.62 97 ARG A CA 1
ATOM 715 C C . ARG A 1 97 ? -13.469 -7.637 -7.789 1 98.62 97 ARG A C 1
ATOM 717 O O . ARG A 1 97 ? -14.234 -7.203 -6.922 1 98.62 97 ARG A O 1
ATOM 724 N N . SER A 1 98 ? -13.148 -8.867 -7.922 1 98.81 98 SER A N 1
ATOM 725 C CA . SER A 1 98 ? -13.633 -9.836 -6.949 1 98.81 98 SER A CA 1
ATOM 726 C C . SER A 1 98 ? -13.086 -9.555 -5.559 1 98.81 98 SER A C 1
ATOM 728 O O . SER A 1 98 ? -13.797 -9.703 -4.562 1 98.81 98 SER A O 1
ATOM 730 N N . PHE A 1 99 ? -11.891 -9.188 -5.488 1 98.88 99 PHE A N 1
ATOM 731 C CA . PHE A 1 99 ? -11.258 -8.805 -4.23 1 98.88 99 PHE A CA 1
ATOM 732 C C . PHE A 1 99 ? -11.977 -7.613 -3.602 1 98.88 99 PHE A C 1
ATOM 734 O O . PHE A 1 99 ? -12.32 -7.648 -2.42 1 98.88 99 PHE A O 1
ATOM 741 N N . ASP A 1 100 ? -12.25 -6.637 -4.395 1 98.75 100 ASP A N 1
ATOM 742 C CA . ASP A 1 100 ? -12.961 -5.445 -3.947 1 98.75 100 ASP A CA 1
ATOM 743 C C . ASP A 1 100 ? -14.336 -5.805 -3.385 1 98.75 100 ASP A C 1
ATOM 745 O O . ASP A 1 100 ? -14.711 -5.34 -2.307 1 98.75 100 ASP A O 1
ATOM 749 N N . ALA A 1 101 ? -15.055 -6.648 -4.082 1 98.88 101 ALA A N 1
ATOM 750 C CA . ALA A 1 101 ? -16.375 -7.07 -3.646 1 98.88 101 ALA A CA 1
ATOM 751 C C . ALA A 1 101 ? -16.312 -7.867 -2.346 1 98.88 101 ALA A C 1
ATOM 753 O O . ALA A 1 101 ? -17.156 -7.703 -1.463 1 98.88 101 ALA A O 1
ATOM 754 N N . CYS A 1 102 ? -15.375 -8.68 -2.262 1 98.81 102 CYS A N 1
ATOM 755 C CA . CYS A 1 102 ? -15.188 -9.492 -1.066 1 98.81 102 CYS A CA 1
ATOM 756 C C . CYS A 1 102 ? -14.945 -8.617 0.157 1 98.81 102 CYS A C 1
ATOM 758 O O . CYS A 1 102 ? -15.578 -8.805 1.195 1 98.81 102 CYS A O 1
ATOM 760 N N . MET A 1 103 ? -14.078 -7.645 0.022 1 98.56 103 MET A N 1
ATOM 761 C CA . MET A 1 103 ? -13.773 -6.727 1.116 1 98.56 103 MET A CA 1
ATOM 762 C C . MET A 1 103 ? -15 -5.91 1.495 1 98.56 103 MET A C 1
ATOM 764 O O . MET A 1 103 ? -15.266 -5.691 2.678 1 98.56 103 MET A O 1
ATOM 768 N N . ALA A 1 104 ? -15.711 -5.496 0.487 1 98.38 104 ALA A N 1
ATOM 769 C CA . ALA A 1 104 ? -16.922 -4.711 0.734 1 98.38 104 ALA A CA 1
ATOM 770 C C . ALA A 1 104 ? -17.938 -5.516 1.527 1 98.38 104 ALA A C 1
ATOM 772 O O . ALA A 1 104 ? -18.594 -4.984 2.432 1 98.38 104 ALA A O 1
ATOM 773 N N . ARG A 1 105 ? -18.047 -6.719 1.2 1 98.31 105 ARG A N 1
ATOM 774 C CA . ARG A 1 105 ? -18.984 -7.578 1.907 1 98.31 105 ARG A CA 1
ATOM 775 C C . ARG A 1 105 ? -18.609 -7.707 3.381 1 98.31 105 ARG A C 1
ATOM 777 O O . ARG A 1 105 ? -19.484 -7.68 4.25 1 98.31 105 ARG A O 1
ATOM 784 N N . ILE A 1 106 ? -17.375 -7.855 3.637 1 98.06 106 ILE A N 1
ATOM 785 C CA . ILE A 1 106 ? -16.922 -7.914 5.023 1 98.06 106 ILE A CA 1
ATOM 786 C C . ILE A 1 106 ? -17.297 -6.617 5.742 1 98.06 106 ILE A C 1
ATOM 788 O O . ILE A 1 106 ? -17.828 -6.645 6.848 1 98.06 106 ILE A O 1
ATOM 792 N N . CYS A 1 107 ? -17.031 -5.516 5.07 1 97.94 107 CYS A N 1
ATOM 793 C CA . CYS A 1 107 ? -17.234 -4.223 5.719 1 97.94 107 CYS A CA 1
ATOM 794 C C . CYS A 1 107 ? -18.703 -3.939 5.93 1 97.94 107 CYS A C 1
ATOM 796 O O . CYS A 1 107 ? -19.078 -3.211 6.852 1 97.94 107 CYS A O 1
ATOM 798 N N . ASP A 1 108 ? -19.562 -4.52 5.18 1 97.56 108 ASP A N 1
ATOM 799 C CA . ASP A 1 108 ? -21 -4.383 5.344 1 97.56 108 ASP A CA 1
ATOM 800 C C . ASP A 1 108 ? -21.469 -5.008 6.66 1 97.56 108 ASP A C 1
ATOM 802 O O . ASP A 1 108 ? -22.547 -4.68 7.164 1 97.56 108 ASP A O 1
ATOM 806 N N . THR A 1 109 ? -20.641 -5.852 7.207 1 96.94 109 THR A N 1
ATOM 807 C CA . THR A 1 109 ? -21.016 -6.523 8.445 1 96.94 109 THR A CA 1
ATOM 808 C C . THR A 1 109 ? -20.5 -5.762 9.656 1 96.94 109 THR A C 1
ATOM 810 O O . THR A 1 109 ? -20.812 -6.109 10.797 1 96.94 109 THR A O 1
ATOM 813 N N . LYS A 1 110 ? -19.641 -4.762 9.438 1 95.25 110 LYS A N 1
ATOM 814 C CA . LYS A 1 110 ? -19 -4.02 10.516 1 95.25 110 LYS A CA 1
ATOM 815 C C . LYS A 1 110 ? -19.75 -2.729 10.82 1 95.25 110 LYS A C 1
ATOM 817 O O . LYS A 1 110 ? -19.266 -1.635 10.531 1 95.25 110 LYS A O 1
ATOM 822 N N . VAL A 1 111 ? -20.812 -2.809 11.602 1 92.5 111 VAL A N 1
ATOM 823 C CA . VAL A 1 111 ? -21.719 -1.688 11.836 1 92.5 111 VAL A CA 1
ATOM 824 C C . VAL A 1 111 ? -20.969 -0.577 12.578 1 92.5 111 VAL A C 1
ATOM 826 O O . VAL A 1 111 ? -21.016 0.585 12.172 1 92.5 111 VAL A O 1
ATOM 829 N N . SER A 1 112 ? -20.172 -0.826 13.617 1 93.06 112 SER A N 1
ATOM 830 C CA . SER A 1 112 ? -19.562 0.177 14.477 1 93.06 112 SER A CA 1
ATOM 831 C C . SER A 1 112 ? -18.297 0.742 13.852 1 93.06 112 SER A C 1
ATOM 833 O O . SER A 1 112 ? -17.828 1.824 14.227 1 93.06 112 SER A O 1
ATOM 835 N N . SER A 1 113 ? -17.719 -0.037 12.852 1 93.19 113 SER A N 1
ATOM 836 C CA . SER A 1 113 ? -16.469 0.406 12.25 1 93.19 113 SER A CA 1
ATOM 837 C C . SER A 1 113 ? -16.547 0.413 10.734 1 93.19 113 SER A C 1
ATOM 839 O O . SER A 1 113 ? -15.555 0.177 10.047 1 93.19 113 SER A O 1
ATOM 841 N N . LYS A 1 114 ? -17.672 0.664 10.219 1 95.69 114 LYS A N 1
ATOM 842 C CA . LYS A 1 114 ? -17.938 0.542 8.789 1 95.69 114 LYS A CA 1
ATOM 843 C C . LYS A 1 114 ? -17.047 1.493 7.988 1 95.69 114 LYS A C 1
ATOM 845 O O . LYS A 1 114 ? -16.453 1.103 6.977 1 95.69 114 LYS A O 1
ATOM 850 N N . ASP A 1 115 ? -16.938 2.723 8.438 1 94.38 115 ASP A N 1
ATOM 851 C CA . ASP A 1 115 ? -16.188 3.723 7.688 1 94.38 115 ASP A CA 1
ATOM 852 C C . ASP A 1 115 ? -14.695 3.387 7.664 1 94.38 115 ASP A C 1
ATOM 854 O O . ASP A 1 115 ? -14.055 3.453 6.613 1 94.38 115 ASP A O 1
ATOM 858 N N . SER A 1 116 ? -14.188 3.053 8.797 1 93.5 116 SER A N 1
ATOM 859 C CA . SER A 1 116 ? -12.773 2.693 8.852 1 93.5 116 SER A CA 1
ATOM 860 C C . SER A 1 116 ? -12.508 1.402 8.086 1 93.5 116 SER A C 1
ATOM 862 O O . SER A 1 116 ? -11.469 1.264 7.438 1 93.5 116 SER A O 1
ATOM 864 N N . CYS A 1 117 ? -13.453 0.491 8.156 1 96.88 117 CYS A N 1
ATOM 865 C CA . CYS A 1 117 ? -13.344 -0.747 7.395 1 96.88 117 CYS A CA 1
ATOM 866 C C . CYS A 1 117 ? -13.328 -0.464 5.898 1 96.88 117 CYS A C 1
ATOM 868 O O . CYS A 1 117 ? -12.469 -0.978 5.176 1 96.88 117 CYS A O 1
ATOM 870 N N . ALA A 1 118 ? -14.172 0.389 5.48 1 97.38 118 ALA A N 1
ATOM 871 C CA . ALA A 1 118 ? -14.266 0.725 4.062 1 97.38 118 ALA A CA 1
ATOM 872 C C . ALA A 1 118 ? -13.008 1.451 3.586 1 97.38 118 ALA A C 1
ATOM 874 O O . ALA A 1 118 ? -12.539 1.222 2.469 1 97.38 118 ALA A O 1
ATOM 875 N N . SER A 1 119 ? -12.508 2.295 4.402 1 95.25 119 SER A N 1
ATOM 876 C CA . SER A 1 119 ? -11.289 3.018 4.047 1 95.25 119 SER A CA 1
ATOM 877 C C . SER A 1 119 ? -10.102 2.072 3.926 1 95.25 119 SER A C 1
ATOM 879 O O . SER A 1 119 ? -9.312 2.182 2.986 1 95.25 119 SER A O 1
ATOM 881 N N . THR A 1 120 ? -9.992 1.164 4.809 1 95.56 120 THR A N 1
ATOM 882 C CA . THR A 1 120 ? -8.914 0.183 4.754 1 95.56 120 THR A CA 1
ATOM 883 C C . THR A 1 120 ? -9.055 -0.711 3.525 1 95.56 120 THR A C 1
ATOM 885 O O . THR A 1 120 ? -8.086 -0.963 2.814 1 95.56 120 THR A O 1
ATOM 888 N N . ALA A 1 121 ? -10.266 -1.141 3.318 1 97.81 121 ALA A N 1
ATOM 889 C CA . ALA A 1 121 ? -10.523 -1.956 2.135 1 97.81 121 ALA A CA 1
ATOM 890 C C . ALA A 1 121 ? -10.125 -1.22 0.862 1 97.81 121 ALA A C 1
ATOM 892 O O . ALA A 1 121 ? -9.492 -1.801 -0.025 1 97.81 121 ALA A O 1
ATOM 893 N N . SER A 1 122 ? -10.43 0.015 0.812 1 96.38 122 SER A N 1
ATOM 894 C CA . SER A 1 122 ? -10.094 0.83 -0.352 1 96.38 122 SER A CA 1
ATOM 895 C C . SER A 1 122 ? -8.586 0.937 -0.534 1 96.38 122 SER A C 1
ATOM 897 O O . SER A 1 122 ? -8.086 0.922 -1.661 1 96.38 122 SER A O 1
ATOM 899 N N . LEU A 1 123 ? -7.926 1.035 0.535 1 94.31 123 LEU A N 1
ATOM 900 C CA . LEU A 1 123 ? -6.469 1.079 0.457 1 94.31 123 LEU A CA 1
ATOM 901 C C . LEU A 1 123 ? -5.918 -0.213 -0.136 1 94.31 123 LEU A C 1
ATOM 903 O O . LEU A 1 123 ? -5.109 -0.179 -1.065 1 94.31 123 LEU A O 1
ATOM 907 N N . PHE A 1 124 ? -6.367 -1.319 0.317 1 96.5 124 PHE A N 1
ATOM 908 C CA . PHE A 1 124 ? -5.902 -2.611 -0.173 1 96.5 124 PHE A CA 1
ATOM 909 C C . PHE A 1 124 ? -6.227 -2.777 -1.652 1 96.5 124 PHE A C 1
ATOM 911 O O . PHE A 1 124 ? -5.375 -3.197 -2.438 1 96.5 124 PHE A O 1
ATOM 918 N N . THR A 1 125 ? -7.418 -2.439 -2.008 1 97.38 125 THR A N 1
ATOM 919 C CA . THR A 1 125 ? -7.824 -2.646 -3.393 1 97.38 125 THR A CA 1
ATOM 920 C C . THR A 1 125 ? -7.094 -1.681 -4.32 1 97.38 125 THR A C 1
ATOM 922 O O . THR A 1 125 ? -6.746 -2.039 -5.449 1 97.38 125 THR A O 1
ATOM 925 N N . THR A 1 126 ? -6.871 -0.469 -3.846 1 94.88 126 THR A N 1
ATOM 926 C CA . THR A 1 126 ? -6.082 0.475 -4.625 1 94.88 126 THR A CA 1
ATOM 927 C C . THR A 1 126 ? -4.656 -0.038 -4.812 1 94.88 126 THR A C 1
ATOM 929 O O . THR A 1 126 ? -4.094 0.057 -5.906 1 94.88 126 THR A O 1
ATOM 932 N N . MET A 1 127 ? -4.141 -0.636 -3.779 1 94.06 127 MET A N 1
ATOM 933 C CA . MET A 1 127 ? -2.783 -1.16 -3.869 1 94.06 127 MET A CA 1
ATOM 934 C C . MET A 1 127 ? -2.701 -2.287 -4.895 1 94.06 127 MET A C 1
ATOM 936 O O . MET A 1 127 ? -1.804 -2.301 -5.738 1 94.06 127 MET A O 1
ATOM 940 N N . THR A 1 128 ? -3.58 -3.211 -4.855 1 96.75 128 THR A N 1
ATOM 941 C CA . THR A 1 128 ? -3.52 -4.332 -5.789 1 96.75 128 THR A CA 1
ATOM 942 C C . THR A 1 128 ? -3.729 -3.854 -7.223 1 96.75 128 THR A C 1
ATOM 944 O O . THR A 1 128 ? -3.115 -4.383 -8.156 1 96.75 128 THR A O 1
ATOM 947 N N . LYS A 1 129 ? -4.578 -2.85 -7.406 1 95.25 129 LYS A N 1
ATOM 948 C CA . LYS A 1 129 ? -4.836 -2.32 -8.742 1 95.25 129 LYS A CA 1
ATOM 949 C C . LYS A 1 129 ? -3.6 -1.626 -9.305 1 95.25 129 LYS A C 1
ATOM 951 O O . LYS A 1 129 ? -3.232 -1.845 -10.461 1 95.25 129 LYS A O 1
ATOM 956 N N . ASN A 1 130 ? -2.943 -0.942 -8.43 1 90.94 130 ASN A N 1
ATOM 957 C CA . ASN A 1 130 ? -1.87 -0.094 -8.938 1 90.94 130 ASN A CA 1
ATOM 958 C C . ASN A 1 130 ? -0.515 -0.791 -8.844 1 90.94 130 ASN A C 1
ATOM 960 O O . ASN A 1 130 ? 0.389 -0.503 -9.633 1 90.94 130 ASN A O 1
ATOM 964 N N . LEU A 1 131 ? -0.36 -1.718 -7.961 1 91.81 131 LEU A N 1
ATOM 965 C CA . LEU A 1 131 ? 0.967 -2.26 -7.691 1 91.81 131 LEU A CA 1
ATOM 966 C C . LEU A 1 131 ? 0.985 -3.773 -7.883 1 91.81 131 LEU A C 1
ATOM 968 O O . LEU A 1 131 ? 2.037 -4.406 -7.77 1 91.81 131 LEU A O 1
ATOM 972 N N . GLY A 1 132 ? -0.067 -4.434 -8.219 1 95.12 132 GLY A N 1
ATOM 973 C CA . GLY A 1 132 ? -0.189 -5.879 -8.172 1 95.12 132 GLY A CA 1
ATOM 974 C C . GLY A 1 132 ? 0.281 -6.562 -9.445 1 95.12 132 GLY A C 1
ATOM 975 O O . GLY A 1 132 ? 0.356 -7.789 -9.508 1 95.12 132 GLY A O 1
ATOM 976 N N . CYS A 1 133 ? 0.698 -5.789 -10.469 1 95.81 133 CYS A N 1
ATOM 977 C CA . CYS A 1 133 ? 0.991 -6.395 -11.758 1 95.81 133 CYS A CA 1
ATOM 978 C C . CYS A 1 133 ? 2.186 -7.34 -11.664 1 95.81 133 CYS A C 1
ATOM 980 O O . CYS A 1 133 ? 2.16 -8.438 -12.219 1 95.81 133 CYS A O 1
ATOM 982 N N . GLU A 1 134 ? 3.207 -6.98 -11.016 1 93.44 134 GLU A N 1
ATOM 983 C CA . GLU A 1 134 ? 4.383 -7.84 -10.898 1 93.44 134 GLU A CA 1
ATOM 984 C C . GLU A 1 134 ? 4.035 -9.156 -10.211 1 93.44 134 GLU A C 1
ATOM 986 O O . GLU A 1 134 ? 4.395 -10.234 -10.688 1 93.44 134 GLU A O 1
ATOM 991 N N . ALA A 1 135 ? 3.359 -9.039 -9.109 1 95.75 135 ALA A N 1
ATOM 992 C CA . ALA A 1 135 ? 2.957 -10.242 -8.391 1 95.75 135 ALA A CA 1
ATOM 993 C C . ALA A 1 135 ? 2.041 -11.117 -9.234 1 95.75 135 ALA A C 1
ATOM 995 O O . ALA A 1 135 ? 2.15 -12.344 -9.219 1 95.75 135 ALA A O 1
ATOM 996 N N . PHE A 1 136 ? 1.17 -10.508 -9.977 1 98.25 136 PHE A N 1
ATOM 997 C CA . PHE A 1 136 ? 0.267 -11.234 -10.867 1 98.25 136 PHE A CA 1
ATOM 998 C C . PHE A 1 136 ? 1.048 -12.008 -11.922 1 98.25 136 PHE A C 1
ATOM 1000 O O . PHE A 1 136 ? 0.829 -13.211 -12.109 1 98.25 136 PHE A O 1
ATOM 1007 N N . LEU A 1 137 ? 1.974 -11.359 -12.523 1 97.69 137 LEU A N 1
ATOM 1008 C CA . LEU A 1 137 ? 2.736 -11.992 -13.594 1 97.69 137 LEU A CA 1
ATOM 1009 C C . LEU A 1 137 ? 3.609 -13.117 -13.055 1 97.69 137 LEU A C 1
ATOM 1011 O O . LEU A 1 137 ? 3.773 -14.148 -13.703 1 97.69 137 LEU A O 1
ATOM 1015 N N . LYS A 1 138 ? 4.156 -12.906 -11.914 1 97 138 LYS A N 1
ATOM 1016 C CA . LYS A 1 138 ? 4.93 -13.969 -11.281 1 97 138 LYS A CA 1
ATOM 1017 C C . LYS A 1 138 ? 4.059 -15.195 -11.023 1 97 138 LYS A C 1
ATOM 1019 O O . LYS A 1 138 ? 4.484 -16.328 -11.266 1 97 138 LYS A O 1
ATOM 1024 N N . SER A 1 139 ? 2.893 -14.938 -10.5 1 98.44 139 SER A N 1
ATOM 1025 C CA . SER A 1 139 ? 1.96 -16.031 -10.258 1 98.44 139 SER A CA 1
ATOM 1026 C C . SER A 1 139 ? 1.582 -16.734 -11.562 1 98.44 139 SER A C 1
ATOM 1028 O O . SER A 1 139 ? 1.499 -17.969 -11.609 1 98.44 139 SER A O 1
ATOM 1030 N N . GLN A 1 140 ? 1.33 -15.984 -12.625 1 98.5 140 GLN A N 1
ATOM 1031 C CA . GLN A 1 140 ? 1.003 -16.562 -13.922 1 98.5 140 GLN A CA 1
ATOM 1032 C C . GLN A 1 140 ? 2.152 -17.422 -14.445 1 98.5 140 GLN A C 1
ATOM 1034 O O . GLN A 1 140 ? 1.925 -18.484 -15.016 1 98.5 140 GLN A O 1
ATOM 1039 N N . GLU A 1 141 ? 3.348 -16.984 -14.203 1 97.94 141 GLU A N 1
ATOM 1040 C CA . GLU A 1 141 ? 4.52 -17.75 -14.617 1 97.94 141 GLU A CA 1
ATOM 1041 C C . GLU A 1 141 ? 4.57 -19.109 -13.914 1 97.94 141 GLU A C 1
ATOM 1043 O O . GLU A 1 141 ? 5.02 -20.094 -14.5 1 97.94 141 GLU A O 1
ATOM 1048 N N . GLN A 1 142 ? 4.094 -19.094 -12.711 1 98.12 142 GLN A N 1
ATOM 1049 C CA . GLN A 1 142 ? 4.055 -20.344 -11.953 1 98.12 142 GLN A CA 1
ATOM 1050 C C . GLN A 1 142 ? 2.902 -21.234 -12.406 1 98.12 142 GLN A C 1
ATOM 1052 O O . GLN A 1 142 ? 3.041 -22.453 -12.469 1 98.12 142 GLN A O 1
ATOM 1057 N N . ALA A 1 143 ? 1.879 -20.625 -12.742 1 98.81 143 ALA A N 1
ATOM 1058 C CA . ALA A 1 143 ? 0.636 -21.359 -12.977 1 98.81 143 ALA A CA 1
ATOM 1059 C C . ALA A 1 143 ? 0.541 -21.828 -14.43 1 98.81 143 ALA A C 1
ATOM 1061 O O . ALA A 1 143 ? -0.206 -22.75 -14.742 1 98.81 143 ALA A O 1
ATOM 1062 N N . CYS A 1 144 ? 1.272 -21.156 -15.297 1 98.5 144 CYS A N 1
ATOM 1063 C CA . CYS A 1 144 ? 1.157 -21.438 -16.719 1 98.5 144 CYS A CA 1
ATOM 1064 C C . CYS A 1 144 ? 2.473 -21.984 -17.281 1 98.5 144 CYS A C 1
ATOM 1066 O O . CYS A 1 144 ? 3.529 -21.781 -16.672 1 98.5 144 CYS A O 1
ATOM 1068 N N . VAL A 1 145 ? 2.348 -22.734 -18.375 1 97.69 145 VAL A N 1
ATOM 1069 C CA . VAL A 1 145 ? 3.471 -23.125 -19.219 1 97.69 145 VAL A CA 1
ATOM 1070 C C . VAL A 1 145 ? 3.166 -22.797 -20.672 1 97.69 145 VAL A C 1
ATOM 1072 O O . VAL A 1 145 ? 2.006 -22.812 -21.094 1 97.69 145 VAL A O 1
ATOM 1075 N N . CYS A 1 146 ? 4.188 -22.328 -21.391 1 96.44 146 CYS A N 1
ATOM 1076 C CA . CYS A 1 146 ? 4.023 -22.047 -22.812 1 96.44 146 CYS A CA 1
ATOM 1077 C C . CYS A 1 146 ? 4.316 -23.281 -23.641 1 96.44 146 CYS A C 1
ATOM 1079 O O . CYS A 1 146 ? 5.41 -23.844 -23.562 1 96.44 146 CYS A O 1
ATOM 1081 N N . ARG A 1 147 ? 3.33 -23.688 -24.391 1 93.69 147 ARG A N 1
ATOM 1082 C CA . ARG A 1 147 ? 3.43 -24.891 -25.203 1 93.69 147 ARG A CA 1
ATOM 1083 C C . ARG A 1 147 ? 3.098 -24.609 -26.656 1 93.69 147 ARG A C 1
ATOM 1085 O O . ARG A 1 147 ? 2.457 -23.594 -26.969 1 93.69 147 ARG A O 1
ATOM 1092 N N . THR A 1 148 ? 3.67 -25.547 -27.469 1 88.19 148 THR A N 1
ATOM 1093 C CA . THR A 1 148 ? 3.283 -25.469 -28.875 1 88.19 148 THR A CA 1
ATOM 1094 C C . THR A 1 148 ? 1.836 -25.922 -29.062 1 88.19 148 THR A C 1
ATOM 1096 O O . THR A 1 148 ? 1.275 -26.609 -28.203 1 88.19 148 THR A O 1
ATOM 1099 N N . GLU A 1 149 ? 1.236 -25.359 -30.078 1 80.62 149 GLU A N 1
ATOM 1100 C CA . GLU A 1 149 ? -0.159 -25.703 -30.344 1 80.62 149 GLU A CA 1
ATOM 1101 C C . GLU A 1 149 ? -0.36 -27.219 -30.406 1 80.62 149 GLU A C 1
ATOM 1103 O O . GLU A 1 149 ? -1.409 -27.719 -30.016 1 80.62 149 GLU A O 1
ATOM 1108 N N . ASP A 1 150 ? 0.582 -28.016 -30.844 1 76.12 150 ASP A N 1
ATOM 1109 C CA . ASP A 1 150 ? 0.485 -29.469 -30.984 1 76.12 150 ASP A CA 1
ATOM 1110 C C . ASP A 1 150 ? 0.529 -30.141 -29.609 1 76.12 150 ASP A C 1
ATOM 1112 O O . ASP A 1 150 ? 0.085 -31.281 -29.469 1 76.12 150 ASP A O 1
ATOM 1116 N N . GLU A 1 151 ? 0.99 -29.422 -28.75 1 71.56 151 GLU A N 1
ATOM 1117 C CA . GLU A 1 151 ? 1.141 -29.953 -27.391 1 71.56 151 GLU A CA 1
ATOM 1118 C C . GLU A 1 151 ? -0.089 -29.656 -26.547 1 71.56 151 GLU A C 1
ATOM 1120 O O . GLU A 1 151 ? -0.191 -30.125 -25.406 1 71.56 151 GLU A O 1
ATOM 1125 N N . LEU A 1 152 ? -0.902 -28.812 -27.062 1 68.12 152 LEU A N 1
ATOM 1126 C CA . LEU A 1 152 ? -2.105 -28.453 -26.328 1 68.12 152 LEU A CA 1
ATOM 1127 C C . LEU A 1 152 ? -3.195 -29.5 -26.516 1 68.12 152 LEU A C 1
ATOM 1129 O O . LEU A 1 152 ? -3.287 -30.125 -27.578 1 68.12 152 LEU A O 1
ATOM 1133 N N . MET B 1 1 ? -25.234 69.688 35.531 1 33.06 1 MET B N 1
ATOM 1134 C CA . MET B 1 1 ? -25.781 68.938 34.438 1 33.06 1 MET B CA 1
ATOM 1135 C C . MET B 1 1 ? -24.688 68.5 33.469 1 33.06 1 MET B C 1
ATOM 1137 O O . MET B 1 1 ? -24.281 69.25 32.594 1 33.06 1 MET B O 1
ATOM 1141 N N . SER B 1 2 ? -23.547 67.875 34.031 1 39.84 2 SER B N 1
ATOM 1142 C CA . SER B 1 2 ? -22.344 67.312 33.406 1 39.84 2 SER B CA 1
ATOM 1143 C C . SER B 1 2 ? -22.703 66.188 32.438 1 39.84 2 SER B C 1
ATOM 1145 O O . SER B 1 2 ? -23.469 65.312 32.781 1 39.84 2 SER B O 1
ATOM 1147 N N . SER B 1 3 ? -22.812 66.5 31.156 1 33.66 3 SER B N 1
ATOM 1148 C CA . SER B 1 3 ? -23.062 65.625 29.984 1 33.66 3 SER B CA 1
ATOM 1149 C C . SER B 1 3 ? -21.984 64.562 29.844 1 33.66 3 SER B C 1
ATOM 1151 O O . SER B 1 3 ? -20.797 64.875 29.656 1 33.66 3 SER B O 1
ATOM 1153 N N . PHE B 1 4 ? -22.062 63.469 30.625 1 39.84 4 PHE B N 1
ATOM 1154 C CA . PHE B 1 4 ? -21.281 62.25 30.469 1 39.84 4 PHE B CA 1
ATOM 1155 C C . PHE B 1 4 ? -21.344 61.75 29.031 1 39.84 4 PHE B C 1
ATOM 1157 O O . PHE B 1 4 ? -22.406 61.344 28.562 1 39.84 4 PHE B O 1
ATOM 1164 N N . ASP B 1 5 ? -20.578 62.375 28.125 1 40.09 5 ASP B N 1
ATOM 1165 C CA . ASP B 1 5 ? -20.469 61.875 26.766 1 40.09 5 ASP B CA 1
ATOM 1166 C C . ASP B 1 5 ? -19.891 60.438 26.766 1 40.09 5 ASP B C 1
ATOM 1168 O O . ASP B 1 5 ? -18.75 60.219 27.172 1 40.09 5 ASP B O 1
ATOM 1172 N N . ALA B 1 6 ? -20.719 59.438 27.078 1 43.09 6 ALA B N 1
ATOM 1173 C CA . ALA B 1 6 ? -20.328 58.031 26.953 1 43.09 6 ALA B CA 1
ATOM 1174 C C . ALA B 1 6 ? -19.875 57.719 25.516 1 43.09 6 ALA B C 1
ATOM 1176 O O . ALA B 1 6 ? -20.656 57.906 24.578 1 43.09 6 ALA B O 1
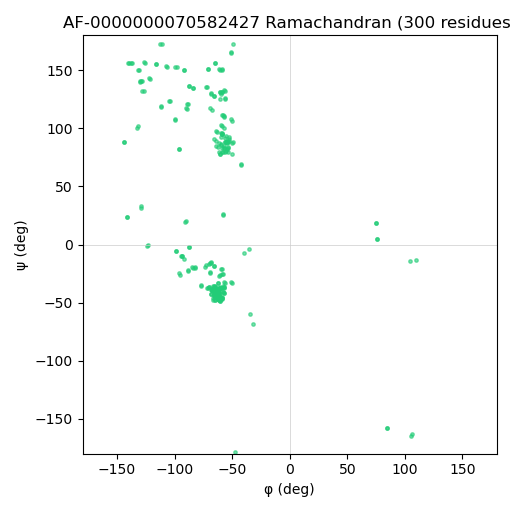ATOM 1177 N N . ALA B 1 7 ? -18.562 57.906 25.156 1 41.03 7 ALA B N 1
ATOM 1178 C CA . ALA B 1 7 ? -17.984 57.375 23.922 1 41.03 7 ALA B CA 1
ATOM 1179 C C . ALA B 1 7 ? -18.172 55.875 23.812 1 41.03 7 ALA B C 1
ATOM 1181 O O . ALA B 1 7 ? -17.797 55.125 24.719 1 41.03 7 ALA B O 1
ATOM 1182 N N . LEU B 1 8 ? -19.234 55.344 23.156 1 38.78 8 LEU B N 1
ATOM 1183 C CA . LEU B 1 8 ? -19.438 53.938 22.781 1 38.78 8 LEU B CA 1
ATOM 1184 C C . LEU B 1 8 ? -18.281 53.438 21.938 1 38.78 8 LEU B C 1
ATOM 1186 O O . LEU B 1 8 ? -17.969 54 20.891 1 38.78 8 LEU B O 1
ATOM 1190 N N . PHE B 1 9 ? -17.203 52.906 22.531 1 35.5 9 PHE B N 1
ATOM 1191 C CA . PHE B 1 9 ? -16.172 52.219 21.781 1 35.5 9 PHE B CA 1
ATOM 1192 C C . PHE B 1 9 ? -16.781 51.031 21.047 1 35.5 9 PHE B C 1
ATOM 1194 O O . PHE B 1 9 ? -17.406 50.156 21.656 1 35.5 9 PHE B O 1
ATOM 1201 N N . PHE B 1 10 ? -17.234 51.156 19.75 1 37.53 10 PHE B N 1
ATOM 1202 C CA . PHE B 1 10 ? -17.594 50.062 18.859 1 37.53 10 PHE B CA 1
ATOM 1203 C C . PHE B 1 10 ? -16.406 49.125 18.656 1 37.53 10 PHE B C 1
ATOM 1205 O O . PHE B 1 10 ? -15.406 49.531 18.047 1 37.53 10 PHE B O 1
ATOM 1212 N N . SER B 1 11 ? -16.172 48.188 19.578 1 39.47 11 SER B N 1
ATOM 1213 C CA . SER B 1 11 ? -15.242 47.094 19.297 1 39.47 11 SER B CA 1
ATOM 1214 C C . SER B 1 11 ? -15.602 46.375 18 1 39.47 11 SER B C 1
ATOM 1216 O O . SER B 1 11 ? -16.688 45.844 17.875 1 39.47 11 SER B O 1
ATOM 1218 N N . VAL B 1 12 ? -15.094 46.781 16.781 1 41.12 12 VAL B N 1
ATOM 1219 C CA . VAL B 1 12 ? -15.164 46.031 15.531 1 41.12 12 VAL B CA 1
ATOM 1220 C C . VAL B 1 12 ? -14.602 44.625 15.734 1 41.12 12 VAL B C 1
ATOM 1222 O O . VAL B 1 12 ? -13.406 44.469 15.984 1 41.12 12 VAL B O 1
ATOM 1225 N N . LEU B 1 13 ? -15.406 43.688 16.25 1 41.88 13 LEU B N 1
ATOM 1226 C CA . LEU B 1 13 ? -15.055 42.281 16.203 1 41.88 13 LEU B CA 1
ATOM 1227 C C . LEU B 1 13 ? -14.75 41.844 14.781 1 41.88 13 LEU B C 1
ATOM 1229 O O . LEU B 1 13 ? -15.633 41.844 13.922 1 41.88 13 LEU B O 1
ATOM 1233 N N . LEU B 1 14 ? -13.461 41.969 14.312 1 38.88 14 LEU B N 1
ATOM 1234 C CA . LEU B 1 14 ? -13.016 41.344 13.07 1 38.88 14 LEU B CA 1
ATOM 1235 C C . LEU B 1 14 ? -13.281 39.844 13.094 1 38.88 14 LEU B C 1
ATOM 1237 O O . LEU B 1 14 ? -12.656 39.125 13.859 1 38.88 14 LEU B O 1
ATOM 1241 N N . LEU B 1 15 ? -14.508 39.406 12.82 1 37.97 15 LEU B N 1
ATOM 1242 C CA . LEU B 1 15 ? -14.773 38 12.578 1 37.97 15 LEU B CA 1
ATOM 1243 C C . LEU B 1 15 ? -13.914 37.469 11.43 1 37.97 15 LEU B C 1
ATOM 1245 O O . LEU B 1 15 ? -14.117 37.844 10.273 1 37.97 15 LEU B O 1
ATOM 1249 N N . THR B 1 16 ? -12.617 37.062 11.664 1 39.56 16 THR B N 1
ATOM 1250 C CA . THR B 1 16 ? -11.875 36.312 10.656 1 39.56 16 THR B CA 1
ATOM 1251 C C . THR B 1 16 ? -12.664 35.062 10.219 1 39.56 16 THR B C 1
ATOM 1253 O O . THR B 1 16 ? -12.992 34.219 11.039 1 39.56 16 THR B O 1
ATOM 1256 N N . VAL B 1 17 ? -13.523 35.219 9.242 1 38.91 17 VAL B N 1
ATOM 1257 C CA . VAL B 1 17 ? -14.203 34.062 8.633 1 38.91 17 VAL B CA 1
ATOM 1258 C C . VAL B 1 17 ? -13.172 33.031 8.211 1 38.91 17 VAL B C 1
ATOM 1260 O O . VAL B 1 17 ? -12.32 33.281 7.359 1 38.91 17 VAL B O 1
ATOM 1263 N N . MET B 1 18 ? -12.836 32.062 9.047 1 36.78 18 MET B N 1
ATOM 1264 C CA . MET B 1 18 ? -12.102 30.875 8.633 1 36.78 18 MET B CA 1
ATOM 1265 C C . MET B 1 18 ? -12.859 30.141 7.535 1 36.78 18 MET B C 1
ATOM 1267 O O . MET B 1 18 ? -13.922 29.562 7.785 1 36.78 18 MET B O 1
ATOM 1271 N N . VAL B 1 19 ? -12.727 30.641 6.32 1 39.59 19 VAL B N 1
ATOM 1272 C CA . VAL B 1 19 ? -13.289 29.844 5.23 1 39.59 19 VAL B CA 1
ATOM 1273 C C . VAL B 1 19 ? -12.656 28.453 5.219 1 39.59 19 VAL B C 1
ATOM 1275 O O . VAL B 1 19 ? -11.43 28.328 5.18 1 39.59 19 VAL B O 1
ATOM 1278 N N . PRO B 1 20 ? -13.391 27.406 5.543 1 40.97 20 PRO B N 1
ATOM 1279 C CA . PRO B 1 20 ? -12.836 26.062 5.375 1 40.97 20 PRO B CA 1
ATOM 1280 C C . PRO B 1 20 ? -12.398 25.781 3.939 1 40.97 20 PRO B C 1
ATOM 1282 O O . PRO B 1 20 ? -13.141 26.062 2.996 1 40.97 20 PRO B O 1
ATOM 1285 N N . SER B 1 21 ? -11.125 25.859 3.602 1 34.91 21 SER B N 1
ATOM 1286 C CA . SER B 1 21 ? -10.641 25.469 2.281 1 34.91 21 SER B CA 1
ATOM 1287 C C . SER B 1 21 ? -10.938 24 1.989 1 34.91 21 SER B C 1
ATOM 1289 O O . SER B 1 21 ? -10.461 23.109 2.697 1 34.91 21 SER B O 1
ATOM 1291 N N . SER B 1 22 ? -12.078 23.656 1.504 1 33.69 22 SER B N 1
ATOM 1292 C CA . SER B 1 22 ? -12.32 22.312 1.007 1 33.69 22 SER B CA 1
ATOM 1293 C C . SER B 1 22 ? -11.406 21.984 -0.173 1 33.69 22 SER B C 1
ATOM 1295 O O . SER B 1 22 ? -11.539 22.578 -1.245 1 33.69 22 SER B O 1
ATOM 1297 N N . SER B 1 23 ? -10.18 21.547 -0.01 1 35.28 23 SER B N 1
ATOM 1298 C CA . SER B 1 23 ? -9.391 21.062 -1.13 1 35.28 23 SER B CA 1
ATOM 1299 C C . SER B 1 23 ? -10.023 19.828 -1.754 1 35.28 23 SER B C 1
ATOM 1301 O O . SER B 1 23 ? -10.258 18.828 -1.068 1 35.28 23 SER B O 1
ATOM 1303 N N . THR B 1 24 ? -10.766 19.938 -2.783 1 31.39 24 THR B N 1
ATOM 1304 C CA . THR B 1 24 ? -11.266 18.812 -3.568 1 31.39 24 THR B CA 1
ATOM 1305 C C . THR B 1 24 ? -10.109 17.984 -4.125 1 31.39 24 THR B C 1
ATOM 1307 O O . THR B 1 24 ? -9.305 18.484 -4.91 1 31.39 24 THR B O 1
ATOM 1310 N N . ALA B 1 25 ? -9.742 16.891 -3.398 1 35.81 25 ALA B N 1
ATOM 1311 C CA . ALA B 1 25 ? -8.734 15.953 -3.906 1 35.81 25 ALA B CA 1
ATOM 1312 C C . ALA B 1 25 ? -9.219 15.258 -5.176 1 35.81 25 ALA B C 1
ATOM 1314 O O . ALA B 1 25 ? -10.258 14.594 -5.164 1 35.81 25 ALA B O 1
ATOM 1315 N N . HIS B 1 26 ? -9.023 15.742 -6.414 1 32.78 26 HIS B N 1
ATOM 1316 C CA . HIS B 1 26 ? -9.297 14.969 -7.613 1 32.78 26 HIS B CA 1
ATOM 1317 C C . HIS B 1 26 ? -8.336 13.789 -7.746 1 32.78 26 HIS B C 1
ATOM 1319 O O . HIS B 1 26 ? -7.117 13.977 -7.668 1 32.78 26 HIS B O 1
ATOM 1325 N N . PRO B 1 27 ? -8.742 12.562 -7.695 1 34.5 27 PRO B N 1
ATOM 1326 C CA . PRO B 1 27 ? -7.852 11.422 -7.883 1 34.5 27 PRO B CA 1
ATOM 1327 C C . PRO B 1 27 ? -7.125 11.445 -9.227 1 34.5 27 PRO B C 1
ATOM 1329 O O . PRO B 1 27 ? -6.664 10.406 -9.703 1 34.5 27 PRO B O 1
ATOM 1332 N N . GLY B 1 28 ? -6.859 12.5 -9.906 1 33.28 28 GLY B N 1
ATOM 1333 C CA . GLY B 1 28 ? -6.273 12.422 -11.234 1 33.28 28 GLY B CA 1
ATOM 1334 C C . GLY B 1 28 ? -4.953 11.672 -11.266 1 33.28 28 GLY B C 1
ATOM 1335 O O . GLY B 1 28 ? -4.168 11.75 -10.312 1 33.28 28 GLY B O 1
ATOM 1336 N N . GLY B 1 29 ? -4.785 10.461 -11.828 1 36.47 29 GLY B N 1
ATOM 1337 C CA . GLY B 1 29 ? -3.549 9.766 -12.141 1 36.47 29 GLY B CA 1
ATOM 1338 C C . GLY B 1 29 ? -2.428 10.695 -12.562 1 36.47 29 GLY B C 1
ATOM 1339 O O . GLY B 1 29 ? -1.296 10.258 -12.781 1 36.47 29 GLY B O 1
ATOM 1340 N N . GLY B 1 30 ? -2.691 11.492 -13.734 1 35.16 30 GLY B N 1
ATOM 1341 C CA . GLY B 1 30 ? -1.623 12.258 -14.352 1 35.16 30 GLY B CA 1
ATOM 1342 C C . GLY B 1 30 ? -0.836 13.094 -13.359 1 35.16 30 GLY B C 1
ATOM 1343 O O . GLY B 1 30 ? -1.206 13.18 -12.188 1 35.16 30 GLY B O 1
ATOM 1344 N N . ASN B 1 31 ? 0.324 13.797 -13.703 1 39.75 31 ASN B N 1
ATOM 1345 C CA . ASN B 1 31 ? 1.095 14.883 -13.109 1 39.75 31 ASN B CA 1
ATOM 1346 C C . ASN B 1 31 ? 0.19 15.898 -12.414 1 39.75 31 ASN B C 1
ATOM 1348 O O . ASN B 1 31 ? 0.507 17.094 -12.367 1 39.75 31 ASN B O 1
ATOM 1352 N N . LEU B 1 32 ? -1.059 15.789 -12.453 1 47.88 32 LEU B N 1
ATOM 1353 C CA . LEU B 1 32 ? -1.683 16.859 -11.688 1 47.88 32 LEU B CA 1
ATOM 1354 C C . LEU B 1 32 ? -1.072 16.953 -10.297 1 47.88 32 LEU B C 1
ATOM 1356 O O . LEU B 1 32 ? -1.012 15.969 -9.57 1 47.88 32 LEU B O 1
ATOM 1360 N N . GLU B 1 33 ? -0.163 18.109 -9.953 1 67.62 33 GLU B N 1
ATOM 1361 C CA . GLU B 1 33 ? 0.786 18.578 -8.945 1 67.62 33 GLU B CA 1
ATOM 1362 C C . GLU B 1 33 ? 0.203 18.438 -7.539 1 67.62 33 GLU B C 1
ATOM 1364 O O . GLU B 1 33 ? -0.9 18.922 -7.27 1 67.62 33 GLU B O 1
ATOM 1369 N N . CYS B 1 34 ? 0.397 17.266 -6.914 1 91.38 34 CYS B N 1
ATOM 1370 C CA . CYS B 1 34 ? 0.161 17.156 -5.48 1 91.38 34 CYS B CA 1
ATOM 1371 C C . CYS B 1 34 ? 0.715 18.375 -4.738 1 91.38 34 CYS B C 1
ATOM 1373 O O . CYS B 1 34 ? 1.789 18.297 -4.141 1 91.38 34 CYS B O 1
ATOM 1375 N N . GLN B 1 35 ? 0.008 19.516 -5.004 1 92.69 35 GLN B N 1
ATOM 1376 C CA . GLN B 1 35 ? 0.42 20.766 -4.383 1 92.69 35 GLN B CA 1
ATOM 1377 C C . GLN B 1 35 ? -0.752 21.453 -3.678 1 92.69 35 GLN B C 1
ATOM 1379 O O . GLN B 1 35 ? -1.859 21.5 -4.215 1 92.69 35 GLN B O 1
ATOM 1384 N N . PHE B 1 36 ? -0.477 21.844 -2.496 1 95.69 36 PHE B N 1
ATOM 1385 C CA . PHE B 1 36 ? -1.45 22.625 -1.755 1 95.69 36 PHE B CA 1
ATOM 1386 C C . PH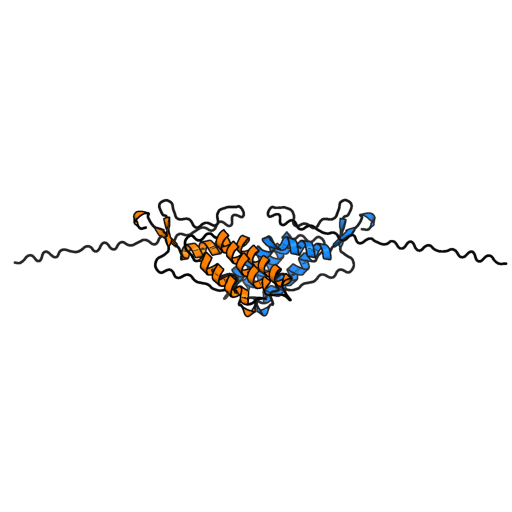E B 1 36 ? -1.615 24.016 -2.383 1 95.69 36 PHE B C 1
ATOM 1388 O O . PHE B 1 36 ? -0.627 24.688 -2.672 1 95.69 36 PHE B O 1
ATOM 1395 N N . GLN B 1 37 ? -2.842 24.344 -2.596 1 94 37 GLN B N 1
ATOM 1396 C CA . GLN B 1 37 ? -3.121 25.609 -3.25 1 94 37 GLN B CA 1
ATOM 1397 C C . GLN B 1 37 ? -4.164 26.422 -2.475 1 94 37 GLN B C 1
ATOM 1399 O O . GLN B 1 37 ? -5.125 25.844 -1.947 1 94 37 GLN B O 1
ATOM 1404 N N . CYS B 1 38 ? -3.881 27.719 -2.441 1 95.56 38 CYS B N 1
ATOM 1405 C CA . CYS B 1 38 ? -4.855 28.656 -1.9 1 95.56 38 CYS B CA 1
ATOM 1406 C C . CYS B 1 38 ? -5.656 29.312 -3.018 1 95.56 38 CYS B C 1
ATOM 1408 O O . CYS B 1 38 ? -5.215 29.344 -4.168 1 95.56 38 CYS B O 1
ATOM 1410 N N . PRO B 1 39 ? -6.938 29.719 -2.604 1 91.75 39 PRO B N 1
ATOM 1411 C CA . PRO B 1 39 ? -7.664 30.516 -3.588 1 91.75 39 PRO B CA 1
ATOM 1412 C C . PRO B 1 39 ? -6.848 31.688 -4.113 1 91.75 39 PRO B C 1
ATOM 1414 O O . PRO B 1 39 ? -5.918 32.156 -3.441 1 91.75 39 PRO B O 1
ATOM 1417 N N . ALA B 1 40 ? -7.48 32.156 -5.238 1 84.69 40 ALA B N 1
ATOM 1418 C CA . ALA B 1 40 ? -6.777 33.25 -5.891 1 84.69 40 ALA B CA 1
ATOM 1419 C C . ALA B 1 40 ? -6.633 34.438 -4.953 1 84.69 40 ALA B C 1
ATOM 1421 O O . ALA B 1 40 ? -7.496 34.688 -4.105 1 84.69 40 ALA B O 1
ATOM 1422 N N . SER B 1 41 ? -5.664 35.062 -4.684 1 89.38 41 SER B N 1
ATOM 1423 C CA . SER B 1 41 ? -5.383 36.281 -3.938 1 89.38 41 SER B CA 1
ATOM 1424 C C . SER B 1 41 ? -4.77 35.969 -2.576 1 89.38 41 SER B C 1
ATOM 1426 O O . SER B 1 41 ? -4.344 36.875 -1.857 1 89.38 41 SER B O 1
ATOM 1428 N N . LEU B 1 42 ? -4.934 34.688 -2.291 1 94.56 42 LEU B N 1
ATOM 1429 C CA . LEU B 1 42 ? -4.379 34.281 -1.004 1 94.56 42 LEU B CA 1
ATOM 1430 C C . LEU B 1 42 ? -3.104 33.469 -1.191 1 94.56 42 LEU B C 1
ATOM 1432 O O . LEU B 1 42 ? -2.924 32.812 -2.225 1 94.56 42 LEU B O 1
ATOM 1436 N N . LYS B 1 43 ? -2.277 33.531 -0.203 1 94.56 43 LYS B N 1
ATOM 1437 C CA . LYS B 1 43 ? -1.029 32.75 -0.19 1 94.56 43 LYS B CA 1
ATOM 1438 C C . LYS B 1 43 ? -0.958 31.844 1.024 1 94.56 43 LYS B C 1
ATOM 1440 O O . LYS B 1 43 ? -1.36 32.219 2.125 1 94.56 43 LYS B O 1
ATOM 1445 N N . PRO B 1 44 ? -0.393 30.688 0.788 1 96.44 44 PRO B N 1
ATOM 1446 C CA . PRO B 1 44 ? -0.249 29.797 1.938 1 96.44 44 PRO B CA 1
ATOM 1447 C C . PRO B 1 44 ? 0.825 30.25 2.918 1 96.44 44 PRO B C 1
ATOM 1449 O O . PRO B 1 44 ? 1.861 30.781 2.502 1 96.44 44 PRO B O 1
ATOM 1452 N N . SER B 1 45 ? 0.463 30.172 4.164 1 96.94 45 SER B N 1
ATOM 1453 C CA . SER B 1 45 ? 1.403 30.469 5.242 1 96.94 45 SER B CA 1
ATOM 1454 C C . SER B 1 45 ? 1.237 29.5 6.402 1 96.94 45 SER B C 1
ATOM 1456 O O . SER B 1 45 ? 0.189 28.859 6.547 1 96.94 45 SER B O 1
ATOM 1458 N N . PRO B 1 46 ? 2.26 29.359 7.145 1 97.94 46 PRO B N 1
ATOM 1459 C CA . PRO B 1 46 ? 2.139 28.438 8.281 1 97.94 46 PRO B CA 1
ATOM 1460 C C . PRO B 1 46 ? 0.996 28.812 9.219 1 97.94 46 PRO B C 1
ATOM 1462 O O . PRO B 1 46 ? 0.819 30 9.547 1 97.94 46 PRO B O 1
ATOM 1465 N N . ARG B 1 47 ? 0.24 27.828 9.555 1 98.12 47 ARG B N 1
ATOM 1466 C CA . ARG B 1 47 ? -0.798 28.031 10.555 1 98.12 47 ARG B CA 1
ATOM 1467 C C . ARG B 1 47 ? -0.189 28.344 11.922 1 98.12 47 ARG B C 1
ATOM 1469 O O . ARG B 1 47 ? 0.643 27.578 12.422 1 98.12 47 ARG B O 1
ATOM 1476 N N . PRO B 1 48 ? -0.665 29.5 12.57 1 97 48 PRO B N 1
ATOM 1477 C CA . PRO B 1 48 ? -0.114 29.844 13.891 1 97 48 PRO B CA 1
ATOM 1478 C C . PRO B 1 48 ? -0.331 28.734 14.922 1 97 48 PRO B C 1
ATOM 1480 O O . PRO B 1 48 ? -1.417 28.156 14.984 1 97 48 PRO B O 1
ATOM 1483 N N . LEU B 1 49 ? 0.686 28.359 15.633 1 97.62 49 LEU B N 1
ATOM 1484 C CA . LEU B 1 49 ? 0.659 27.438 16.766 1 97.62 49 LEU B CA 1
ATOM 1485 C C . LEU B 1 49 ? 0.503 26 16.312 1 97.62 49 LEU B C 1
ATOM 1487 O O . LEU B 1 49 ? 0.298 25.094 17.125 1 97.62 49 LEU B O 1
ATOM 1491 N N . HIS B 1 50 ? 0.527 25.859 14.992 1 98.31 50 HIS B N 1
ATOM 1492 C CA . HIS B 1 50 ? 0.501 24.484 14.508 1 98.31 50 HIS B CA 1
ATOM 1493 C C . HIS B 1 50 ? 1.71 23.703 15.008 1 98.31 50 HIS B C 1
ATOM 1495 O O . HIS B 1 50 ? 2.844 24.188 14.93 1 98.31 50 HIS B O 1
ATOM 1501 N N . LYS B 1 51 ? 1.397 22.547 15.531 1 98.56 51 LYS B N 1
ATOM 1502 C CA . LYS B 1 51 ? 2.445 21.609 15.914 1 98.56 51 LYS B CA 1
ATOM 1503 C C . LYS B 1 51 ? 2.428 20.375 15.016 1 98.56 51 LYS B C 1
ATOM 1505 O O . LYS B 1 51 ? 1.419 19.672 14.945 1 98.56 51 LYS B O 1
ATOM 1510 N N . ARG B 1 52 ? 3.514 20.172 14.336 1 98.31 52 ARG B N 1
ATOM 1511 C CA . ARG B 1 52 ? 3.598 18.984 13.477 1 98.31 52 ARG B CA 1
ATOM 1512 C C . ARG B 1 52 ? 3.416 17.703 14.289 1 98.31 52 ARG B C 1
ATOM 1514 O O . ARG B 1 52 ? 3.797 17.656 15.461 1 98.31 52 ARG B O 1
ATOM 1521 N N . SER B 1 53 ? 2.865 16.703 13.578 1 98.19 53 SER B N 1
ATOM 1522 C CA . SER B 1 53 ? 2.592 15.453 14.273 1 98.19 53 SER B CA 1
ATOM 1523 C C . SER B 1 53 ? 2.984 14.25 13.422 1 98.19 53 SER B C 1
ATOM 1525 O O . SER B 1 53 ? 3.162 14.375 12.211 1 98.19 53 SER B O 1
ATOM 1527 N N . ALA B 1 54 ? 3.225 13.172 14.133 1 97.88 54 ALA B N 1
ATOM 1528 C CA . ALA B 1 54 ? 3.533 11.883 13.523 1 97.88 54 ALA B CA 1
ATOM 1529 C C . ALA B 1 54 ? 2.689 10.773 14.141 1 97.88 54 ALA B C 1
ATOM 1531 O O . ALA B 1 54 ? 2.328 10.836 15.32 1 97.88 54 ALA B O 1
ATOM 1532 N N . ASN B 1 55 ? 2.416 9.781 13.367 1 96.38 55 ASN B N 1
ATOM 1533 C CA . ASN B 1 55 ? 1.595 8.695 13.891 1 96.38 55 ASN B CA 1
ATOM 1534 C C . ASN B 1 55 ? 2.078 7.336 13.398 1 96.38 55 ASN B C 1
ATOM 1536 O O . ASN B 1 55 ? 1.285 6.402 13.266 1 96.38 55 ASN B O 1
ATOM 1540 N N . GLY B 1 56 ? 3.334 7.242 13.031 1 97 56 GLY B N 1
ATOM 1541 C CA . GLY B 1 56 ? 3.9 5.957 12.641 1 97 56 GLY B CA 1
ATOM 1542 C C . GLY B 1 56 ? 3.641 5.605 11.188 1 97 56 GLY B C 1
ATOM 1543 O O . GLY B 1 56 ? 3.43 6.488 10.359 1 97 56 GLY B O 1
ATOM 1544 N N . CYS B 1 57 ? 3.703 4.285 10.883 1 97.12 57 CYS B N 1
ATOM 1545 C CA . CYS B 1 57 ? 3.541 3.814 9.508 1 97.12 57 CYS B CA 1
ATOM 1546 C C . CYS B 1 57 ? 2.084 3.477 9.219 1 97.12 57 CYS B C 1
ATOM 1548 O O . CYS B 1 57 ? 1.332 3.117 10.125 1 97.12 57 CYS B O 1
ATOM 1550 N N . GLY B 1 58 ? 1.715 3.652 7.949 1 93.88 58 GLY B N 1
ATOM 1551 C CA . GLY B 1 58 ? 0.354 3.373 7.516 1 93.88 58 GLY B CA 1
ATOM 1552 C C . GLY B 1 58 ? -0.46 4.629 7.262 1 93.88 58 GLY B C 1
ATOM 1553 O O . GLY B 1 58 ? 0.099 5.703 7.047 1 93.88 58 GLY B O 1
ATOM 1554 N N . THR B 1 59 ? -1.771 4.406 7.188 1 93.56 59 THR B N 1
ATOM 1555 C CA . THR B 1 59 ? -2.703 5.512 6.992 1 93.56 59 THR B CA 1
ATOM 1556 C C . THR B 1 59 ? -3.541 5.742 8.25 1 93.56 59 THR B C 1
ATOM 1558 O O . THR B 1 59 ? -3.455 4.969 9.203 1 93.56 59 THR B O 1
ATOM 1561 N N . GLU B 1 60 ? -4.281 6.82 8.18 1 89 60 GLU B N 1
ATOM 1562 C CA . GLU B 1 60 ? -5.18 7.086 9.305 1 89 60 GLU B CA 1
ATOM 1563 C C . GLU B 1 60 ? -6.129 5.918 9.539 1 89 60 GLU B C 1
ATOM 1565 O O . GLU B 1 60 ? -6.371 5.527 10.68 1 89 60 GLU B O 1
ATOM 1570 N N . ALA B 1 61 ? -6.578 5.289 8.508 1 85.31 61 ALA B N 1
ATOM 1571 C CA . ALA B 1 61 ? -7.562 4.215 8.594 1 85.31 61 ALA B CA 1
ATOM 1572 C C . ALA B 1 61 ? -6.887 2.875 8.875 1 85.31 61 ALA B C 1
ATOM 1574 O O . ALA B 1 61 ? -7.531 1.936 9.352 1 85.31 61 ALA B O 1
ATOM 1575 N N . PHE B 1 62 ? -5.621 2.803 8.602 1 89.81 62 PHE B N 1
ATOM 1576 C CA . PHE B 1 62 ? -4.871 1.565 8.773 1 89.81 62 PHE B CA 1
ATOM 1577 C C . PHE B 1 62 ? -3.449 1.858 9.25 1 89.81 62 PHE B C 1
ATOM 1579 O O . PHE B 1 62 ? -2.512 1.847 8.445 1 89.81 62 PHE B O 1
ATOM 1586 N N . ARG B 1 63 ? -3.326 1.931 10.531 1 92.12 63 ARG B N 1
ATOM 1587 C CA . ARG B 1 63 ? -2.014 2.164 11.125 1 92.12 63 ARG B CA 1
ATOM 1588 C C . ARG B 1 63 ? -1.27 0.85 11.344 1 92.12 63 ARG B C 1
ATOM 1590 O O . ARG B 1 63 ? -1.855 -0.132 11.805 1 92.12 63 ARG B O 1
ATOM 1597 N N . LEU B 1 64 ? -0.02 0.896 10.992 1 92.62 64 LEU B N 1
ATOM 1598 C CA . LEU B 1 64 ? 0.843 -0.258 11.227 1 92.62 64 LEU B CA 1
ATOM 1599 C C . LEU B 1 64 ? 1.688 -0.063 12.477 1 92.62 64 LEU B C 1
ATOM 1601 O O . LEU B 1 64 ? 2.633 0.729 12.477 1 92.62 64 LEU B O 1
ATOM 1605 N N . PRO B 1 65 ? 1.296 -0.826 13.516 1 89.81 65 PRO B N 1
ATOM 1606 C CA . PRO B 1 65 ? 2.164 -0.717 14.688 1 89.81 65 PRO B CA 1
ATOM 1607 C C . PRO B 1 65 ? 3.576 -1.242 14.43 1 89.81 65 PRO B C 1
ATOM 1609 O O . PRO B 1 65 ? 3.771 -2.088 13.555 1 89.81 65 PRO B O 1
ATOM 1612 N N . ALA B 1 66 ? 4.453 -0.734 15.227 1 90.38 66 ALA B N 1
ATOM 1613 C CA . ALA B 1 66 ? 5.852 -1.131 15.062 1 90.38 66 ALA B CA 1
ATOM 1614 C C . ALA B 1 66 ? 6.004 -2.646 15.156 1 90.38 66 ALA B C 1
ATOM 1616 O O . ALA B 1 66 ? 6.836 -3.236 14.469 1 90.38 66 ALA B O 1
ATOM 1617 N N . SER B 1 67 ? 5.234 -3.291 15.922 1 88.94 67 SER B N 1
ATOM 1618 C CA . SER B 1 67 ? 5.316 -4.73 16.141 1 88.94 67 SER B CA 1
ATOM 1619 C C . SER B 1 67 ? 4.895 -5.512 14.906 1 88.94 67 SER B C 1
ATOM 1621 O O . SER B 1 67 ? 5.207 -6.695 14.773 1 88.94 67 SER B O 1
ATOM 1623 N N . ALA B 1 68 ? 4.254 -4.816 14.047 1 88.75 68 ALA B N 1
ATOM 1624 C CA . ALA B 1 68 ? 3.779 -5.488 12.836 1 88.75 68 ALA B CA 1
ATOM 1625 C C . ALA B 1 68 ? 4.723 -5.23 11.664 1 88.75 68 ALA B C 1
ATOM 1627 O O . ALA B 1 68 ? 4.551 -5.805 10.586 1 88.75 68 ALA B O 1
ATOM 1628 N N . LEU B 1 69 ? 5.727 -4.375 11.867 1 92.38 69 LEU B N 1
ATOM 1629 C CA . LEU B 1 69 ? 6.715 -4.086 10.828 1 92.38 69 LEU B CA 1
ATOM 1630 C C . LEU B 1 69 ? 7.816 -5.141 10.82 1 92.38 69 LEU 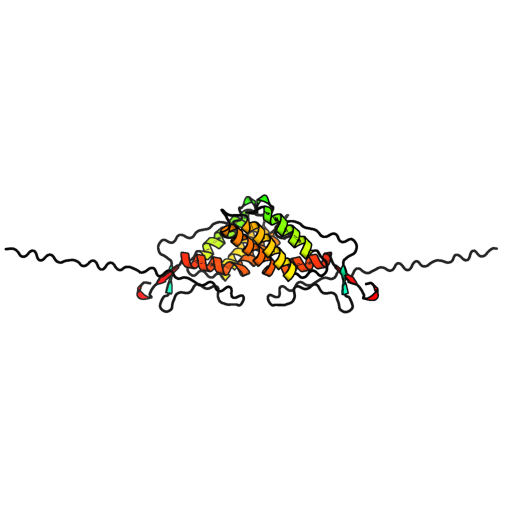B C 1
ATOM 1632 O O . LEU B 1 69 ? 8.328 -5.523 11.875 1 92.38 69 LEU B O 1
ATOM 1636 N N . PRO B 1 70 ? 8.18 -5.609 9.68 1 89.25 70 PRO B N 1
ATOM 1637 C CA . PRO B 1 70 ? 9.305 -6.555 9.664 1 89.25 70 PRO B CA 1
ATOM 1638 C C . PRO B 1 70 ? 10.586 -5.961 10.242 1 89.25 70 PRO B C 1
ATOM 1640 O O . PRO B 1 70 ? 11.438 -6.699 10.742 1 89.25 70 PRO B O 1
ATOM 1643 N N . HIS B 1 71 ? 10.641 -4.664 10.164 1 93.81 71 HIS B N 1
ATOM 1644 C CA . HIS B 1 71 ? 11.727 -3.891 10.766 1 93.81 71 HIS B CA 1
ATOM 1645 C C . HIS B 1 71 ? 11.188 -2.723 11.578 1 93.81 71 HIS B C 1
ATOM 1647 O O . HIS B 1 71 ? 10.883 -1.663 11.031 1 93.81 71 HIS B O 1
ATOM 1653 N N . PRO B 1 72 ? 11.188 -2.916 12.828 1 94.25 72 PRO B N 1
ATOM 1654 C CA . PRO B 1 72 ? 10.555 -1.902 13.68 1 94.25 72 PRO B CA 1
ATOM 1655 C C . PRO B 1 72 ? 11.195 -0.526 13.531 1 94.25 72 PRO B C 1
ATOM 1657 O O . PRO B 1 72 ? 10.547 0.494 13.766 1 94.25 72 PRO B O 1
ATOM 1660 N N . ASP B 1 73 ? 12.406 -0.498 13.062 1 96.25 73 ASP B N 1
ATOM 1661 C CA . ASP B 1 73 ? 13.133 0.76 12.898 1 96.25 73 ASP B CA 1
ATOM 1662 C C . ASP B 1 73 ? 12.516 1.61 11.797 1 96.25 73 ASP B C 1
ATOM 1664 O O . ASP B 1 73 ? 12.766 2.814 11.719 1 96.25 73 ASP B O 1
ATOM 1668 N N . PHE B 1 74 ? 11.703 1 11 1 98.25 74 PHE B N 1
ATOM 1669 C CA . PHE B 1 74 ? 11.016 1.744 9.945 1 98.25 74 PHE B CA 1
ATOM 1670 C C . PHE B 1 74 ? 10.141 2.838 10.547 1 98.25 74 PHE B C 1
ATOM 1672 O O . PHE B 1 74 ? 9.875 3.85 9.891 1 98.25 74 PHE B O 1
ATOM 1679 N N . GLU B 1 75 ? 9.719 2.604 11.766 1 98.25 75 GLU B N 1
ATOM 1680 C CA . GLU B 1 75 ? 8.789 3.547 12.383 1 98.25 75 GLU B CA 1
ATOM 1681 C C . GLU B 1 75 ? 9.398 4.941 12.469 1 98.25 75 GLU B C 1
ATOM 1683 O O . GLU B 1 75 ? 8.711 5.945 12.281 1 98.25 75 GLU B O 1
ATOM 1688 N N . ALA B 1 76 ? 10.648 4.992 12.742 1 98.5 76 ALA B N 1
ATOM 1689 C CA . ALA B 1 76 ? 11.305 6.297 12.844 1 98.5 76 ALA B CA 1
ATOM 1690 C C . ALA B 1 76 ? 11.266 7.031 11.508 1 98.5 76 ALA B C 1
ATOM 1692 O O . ALA B 1 76 ? 11.016 8.242 11.469 1 98.5 76 ALA B O 1
ATOM 1693 N N . CYS B 1 77 ? 11.477 6.25 10.391 1 98.88 77 CYS B N 1
ATOM 1694 C CA . CYS B 1 77 ? 11.414 6.855 9.062 1 98.88 77 CYS B CA 1
ATOM 1695 C C . CYS B 1 77 ? 9.992 7.293 8.734 1 98.88 77 CYS B C 1
ATOM 1697 O O . CYS B 1 77 ? 9.789 8.359 8.148 1 98.88 77 CYS B O 1
ATOM 1699 N N . CYS B 1 78 ? 9.047 6.477 9.141 1 98.81 78 CYS B N 1
ATOM 1700 C CA . CYS B 1 78 ? 7.648 6.832 8.93 1 98.81 78 CYS B CA 1
ATOM 1701 C C . CYS B 1 78 ? 7.293 8.109 9.68 1 98.81 78 CYS B C 1
ATOM 1703 O O . CYS B 1 78 ? 6.629 8.992 9.133 1 98.81 78 CYS B O 1
ATOM 1705 N N . ASN B 1 79 ? 7.73 8.25 10.93 1 98.81 79 ASN B N 1
ATOM 1706 C CA . ASN B 1 79 ? 7.465 9.445 11.719 1 98.81 79 ASN B CA 1
ATOM 1707 C C . ASN B 1 79 ? 8.078 10.688 11.086 1 98.81 79 ASN B C 1
ATOM 1709 O O . ASN B 1 79 ? 7.438 11.734 11.008 1 98.81 79 ASN B O 1
ATOM 1713 N N . GLU B 1 80 ? 9.25 10.555 10.609 1 98.88 80 GLU B N 1
ATOM 1714 C CA . GLU B 1 80 ? 9.883 11.688 9.945 1 98.88 80 GLU B CA 1
ATOM 1715 C C . GLU B 1 80 ? 9.125 12.078 8.68 1 98.88 80 GLU B C 1
ATOM 1717 O O . GLU B 1 80 ? 8.992 13.266 8.367 1 98.88 80 GLU B O 1
ATOM 1722 N N . HIS B 1 81 ? 8.641 11.117 8.023 1 98.88 81 HIS B N 1
ATOM 1723 C CA . HIS B 1 81 ? 7.867 11.344 6.809 1 98.88 81 HIS B CA 1
ATOM 1724 C C . HIS B 1 81 ? 6.574 12.094 7.113 1 98.88 81 HIS B C 1
ATOM 1726 O O . HIS B 1 81 ? 6.219 13.047 6.414 1 98.88 81 HIS B O 1
ATOM 1732 N N . ASP B 1 82 ? 5.988 11.656 8.211 1 98.81 82 ASP B N 1
ATOM 1733 C CA . ASP B 1 82 ? 4.777 12.336 8.664 1 98.81 82 ASP B CA 1
ATOM 1734 C C . ASP B 1 82 ? 5.059 13.805 8.984 1 98.81 82 ASP B C 1
ATOM 1736 O O . ASP B 1 82 ? 4.289 14.688 8.602 1 98.81 82 ASP B O 1
ATOM 1740 N N . LEU B 1 83 ? 6.098 14.008 9.672 1 98.94 83 LEU B N 1
ATOM 1741 C CA . LEU B 1 83 ? 6.445 15.367 10.055 1 98.94 83 LEU B CA 1
ATOM 1742 C C . LEU B 1 83 ? 6.75 16.219 8.828 1 98.94 83 LEU B C 1
ATOM 1744 O O . LEU B 1 83 ? 6.383 17.406 8.773 1 98.94 83 LEU B O 1
ATOM 1748 N N . CYS B 1 84 ? 7.387 15.664 7.859 1 98.88 84 CYS B N 1
ATOM 1749 C CA . CYS B 1 84 ? 7.656 16.375 6.617 1 98.88 84 CYS B CA 1
ATOM 1750 C C . CYS B 1 84 ? 6.355 16.766 5.922 1 98.88 84 CYS B C 1
ATOM 1752 O O . CYS B 1 84 ? 6.168 17.938 5.551 1 98.88 84 CYS B O 1
ATOM 1754 N N . TYR B 1 85 ? 5.457 15.828 5.82 1 98.69 85 TYR B N 1
ATOM 1755 C CA . TYR B 1 85 ? 4.152 16.109 5.227 1 98.69 85 TYR B CA 1
ATOM 1756 C C . TYR B 1 85 ? 3.439 17.219 5.977 1 98.69 85 TYR B C 1
ATOM 1758 O O . TYR B 1 85 ? 2.758 18.047 5.363 1 98.69 85 TYR B O 1
ATOM 1766 N N . ASP B 1 86 ? 3.643 17.234 7.281 1 98.81 86 ASP B N 1
ATOM 1767 C CA . ASP B 1 86 ? 2.895 18.125 8.156 1 98.81 86 ASP B CA 1
ATOM 1768 C C . ASP B 1 86 ? 3.621 19.453 8.328 1 98.81 86 ASP B C 1
ATOM 1770 O O . ASP B 1 86 ? 3.416 20.156 9.32 1 98.81 86 ASP B O 1
ATOM 1774 N N . THR B 1 87 ? 4.508 19.781 7.457 1 98.81 87 THR B N 1
ATOM 1775 C CA . THR B 1 87 ? 5.172 21.078 7.375 1 98.81 87 THR B CA 1
ATOM 1776 C C . THR B 1 87 ? 4.598 21.906 6.227 1 98.81 87 THR B C 1
ATOM 1778 O O . THR B 1 87 ? 4.625 21.469 5.074 1 98.81 87 THR B O 1
ATOM 1781 N N . CYS B 1 88 ? 4.09 23.141 6.574 1 98.69 88 CYS B N 1
ATOM 1782 C CA . CYS B 1 88 ? 3.471 23.984 5.566 1 98.69 88 CYS B CA 1
ATOM 1783 C C . CYS B 1 88 ? 4.43 24.25 4.41 1 98.69 88 CYS B C 1
ATOM 1785 O O . CYS B 1 88 ? 5.59 24.609 4.629 1 98.69 88 CYS B O 1
ATOM 1787 N N . LEU B 1 89 ? 3.998 23.953 3.193 1 97.62 89 LEU B N 1
ATOM 1788 C CA . LEU B 1 89 ? 4.676 24.234 1.93 1 97.62 89 LEU B CA 1
ATOM 1789 C C . LEU B 1 89 ? 5.844 23.266 1.72 1 97.62 89 LEU B C 1
ATOM 1791 O O . LEU B 1 89 ? 6.738 23.547 0.915 1 97.62 89 LEU B O 1
ATOM 1795 N N . ALA B 1 90 ? 5.793 22.188 2.441 1 98.38 90 ALA B N 1
ATOM 1796 C CA . ALA B 1 90 ? 6.758 21.141 2.123 1 98.38 90 ALA B CA 1
ATOM 1797 C C . ALA B 1 90 ? 6.566 20.641 0.693 1 98.38 90 ALA B C 1
ATOM 1799 O O . ALA B 1 90 ? 5.473 20.734 0.135 1 98.38 90 ALA B O 1
ATOM 1800 N N . ASP B 1 91 ? 7.645 20.203 0.149 1 97.5 91 ASP B N 1
ATOM 1801 C CA . ASP B 1 91 ? 7.617 19.547 -1.153 1 97.5 91 ASP B CA 1
ATOM 1802 C C . ASP B 1 91 ? 7.426 18.031 -1.002 1 97.5 91 ASP B C 1
ATOM 1804 O O . ASP B 1 91 ? 8.289 17.344 -0.461 1 97.5 91 ASP B O 1
ATOM 1808 N N . LYS B 1 92 ? 6.363 17.547 -1.509 1 98.44 92 LYS B N 1
ATOM 1809 C CA . LYS B 1 92 ? 6.051 16.125 -1.324 1 98.44 92 LYS B CA 1
ATOM 1810 C C . LYS B 1 92 ? 7.16 15.242 -1.881 1 98.44 92 LYS B C 1
ATOM 1812 O O . LYS B 1 92 ? 7.547 14.258 -1.251 1 98.44 92 LYS B O 1
ATOM 1817 N N . ALA B 1 93 ? 7.602 15.547 -3.062 1 97.69 93 ALA B N 1
ATOM 1818 C CA . ALA B 1 93 ? 8.625 14.727 -3.697 1 97.69 93 ALA B CA 1
ATOM 1819 C C . ALA B 1 93 ? 9.898 14.68 -2.852 1 97.69 93 ALA B C 1
ATOM 1821 O O . ALA B 1 93 ? 10.547 13.641 -2.756 1 97.69 93 ALA B O 1
ATOM 1822 N N . GLN B 1 94 ? 10.188 15.789 -2.268 1 98.25 94 GLN B N 1
ATOM 1823 C CA . GLN B 1 94 ? 11.352 15.836 -1.393 1 98.25 94 GLN B CA 1
ATOM 1824 C C . GLN B 1 94 ? 11.133 15 -0.136 1 98.25 94 GLN B C 1
ATOM 1826 O O . GLN B 1 94 ? 12.031 14.289 0.316 1 98.25 94 GLN B O 1
ATOM 1831 N N . CYS B 1 95 ? 9.93 15.094 0.453 1 98.81 95 CYS B N 1
ATOM 1832 C CA . CYS B 1 95 ? 9.594 14.258 1.601 1 98.81 95 CYS B CA 1
ATOM 1833 C C . CYS B 1 95 ? 9.727 12.773 1.255 1 98.81 95 CYS B C 1
ATOM 1835 O O . CYS B 1 95 ? 10.297 12 2.027 1 98.81 95 CYS B O 1
ATOM 1837 N N . ASP B 1 96 ? 9.297 12.43 0.103 1 98.69 96 ASP B N 1
ATOM 1838 C CA . ASP B 1 96 ? 9.32 11.031 -0.32 1 98.69 96 ASP B CA 1
ATOM 1839 C C . ASP B 1 96 ? 10.75 10.562 -0.592 1 98.69 96 ASP B C 1
ATOM 1841 O O . ASP B 1 96 ? 11.102 9.422 -0.31 1 98.69 96 ASP B O 1
ATOM 1845 N N . ARG B 1 97 ? 11.539 11.422 -1.15 1 98.62 97 ARG B N 1
ATOM 1846 C CA . ARG B 1 97 ? 12.945 11.086 -1.37 1 98.62 97 ARG B CA 1
ATOM 1847 C C . ARG B 1 97 ? 13.672 10.883 -0.046 1 98.62 97 ARG B C 1
ATOM 1849 O O . ARG B 1 97 ? 14.477 9.953 0.09 1 98.62 97 ARG B O 1
ATOM 1856 N N . SER B 1 98 ? 13.383 11.727 0.859 1 98.81 98 SER B N 1
ATOM 1857 C CA . SER B 1 98 ? 13.984 11.586 2.182 1 98.81 98 SER B CA 1
ATOM 1858 C C . SER B 1 98 ? 13.523 10.297 2.855 1 98.81 98 SER B C 1
ATOM 1860 O O . SER B 1 98 ? 14.312 9.633 3.535 1 98.81 98 SER B O 1
ATOM 1862 N N . PHE B 1 99 ? 12.32 9.969 2.711 1 98.88 99 PHE B N 1
ATOM 1863 C CA . PHE B 1 99 ? 11.773 8.727 3.23 1 98.88 99 PHE B CA 1
ATOM 1864 C C . PHE B 1 99 ? 12.492 7.523 2.633 1 98.88 99 PHE B C 1
ATOM 1866 O O . PHE B 1 99 ? 12.922 6.625 3.359 1 98.88 99 PHE B O 1
ATOM 1873 N N . ASP B 1 100 ? 12.664 7.551 1.354 1 98.75 100 ASP B N 1
ATOM 1874 C CA . ASP B 1 100 ? 13.359 6.484 0.64 1 98.75 100 ASP B CA 1
ATOM 1875 C C . ASP B 1 100 ? 14.789 6.316 1.164 1 98.75 100 ASP B C 1
ATOM 1877 O O . ASP B 1 100 ? 15.227 5.195 1.434 1 98.75 100 ASP B O 1
ATOM 1881 N N . ALA B 1 101 ? 15.484 7.414 1.334 1 98.88 101 ALA B N 1
ATOM 1882 C CA . ALA B 1 101 ? 16.859 7.3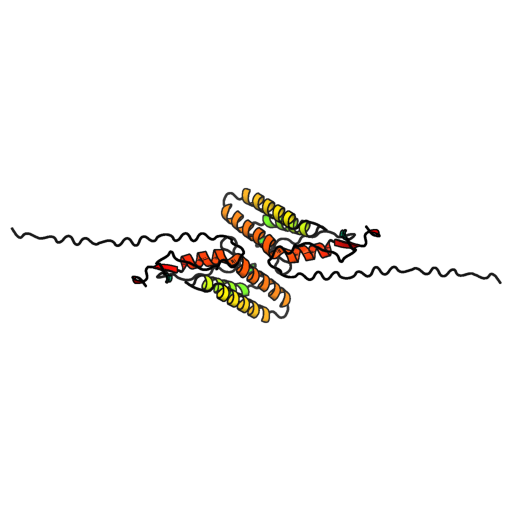83 1.829 1 98.88 101 ALA B CA 1
ATOM 1883 C C . ALA B 1 101 ? 16.906 6.848 3.258 1 98.88 101 ALA B C 1
ATOM 1885 O O . ALA B 1 101 ? 17.812 6.086 3.609 1 98.88 101 ALA B O 1
ATOM 1886 N N . CYS B 1 102 ? 16.016 7.262 4.027 1 98.81 102 CYS B N 1
ATOM 1887 C CA . CYS B 1 102 ? 15.953 6.82 5.418 1 98.81 102 CYS B CA 1
ATOM 1888 C C . CYS B 1 102 ? 15.773 5.309 5.5 1 98.81 102 CYS B C 1
ATOM 1890 O O . CYS B 1 102 ? 16.484 4.629 6.234 1 98.81 102 CYS B O 1
ATOM 1892 N N . MET B 1 103 ? 14.859 4.773 4.715 1 98.56 103 MET B N 1
ATOM 1893 C CA . MET B 1 103 ? 14.609 3.334 4.691 1 98.56 103 MET B CA 1
ATOM 1894 C C . MET B 1 103 ? 15.828 2.574 4.188 1 98.56 103 MET B C 1
ATOM 1896 O O . MET B 1 103 ? 16.172 1.522 4.727 1 98.56 103 MET B O 1
ATOM 1900 N N . ALA B 1 104 ? 16.438 3.135 3.193 1 98.38 104 ALA B N 1
ATOM 1901 C CA . ALA B 1 104 ? 17.641 2.498 2.639 1 98.38 104 ALA B CA 1
ATOM 1902 C C . ALA B 1 104 ? 18.75 2.408 3.682 1 98.38 104 ALA B C 1
ATOM 1904 O O . ALA B 1 104 ? 19.438 1.393 3.771 1 98.38 104 ALA B O 1
ATOM 1905 N N . ARG B 1 105 ? 18.875 3.418 4.41 1 98.31 105 ARG B N 1
ATOM 1906 C CA . ARG B 1 105 ? 19.891 3.428 5.449 1 98.31 105 ARG B CA 1
ATOM 1907 C C . ARG B 1 105 ? 19.641 2.338 6.484 1 98.31 105 ARG B C 1
ATOM 1909 O O . ARG B 1 105 ? 20.562 1.667 6.934 1 98.31 105 ARG B O 1
ATOM 1916 N N . ILE B 1 106 ? 18.422 2.182 6.855 1 98.06 106 ILE B N 1
ATOM 1917 C CA . ILE B 1 106 ? 18.094 1.116 7.789 1 98.06 106 ILE B CA 1
ATOM 1918 C C . ILE B 1 106 ? 18.453 -0.238 7.188 1 98.06 106 ILE B C 1
ATOM 1920 O O . ILE B 1 106 ? 19.078 -1.072 7.852 1 98.06 106 ILE B O 1
ATOM 1924 N N . CYS B 1 107 ? 18.094 -0.404 5.934 1 97.94 107 CYS B N 1
ATOM 1925 C CA . CYS B 1 107 ? 18.297 -1.707 5.305 1 97.94 107 CYS B CA 1
ATOM 1926 C C . CYS B 1 107 ? 19.781 -1.997 5.102 1 97.94 107 CYS B C 1
ATOM 1928 O O . CYS B 1 107 ? 20.188 -3.158 5.07 1 97.94 107 CYS B O 1
ATOM 1930 N N . ASP B 1 108 ? 20.594 -1.008 5.023 1 97.5 108 ASP B N 1
ATOM 1931 C CA . ASP B 1 108 ? 22.031 -1.17 4.914 1 97.5 108 ASP B CA 1
ATOM 1932 C C . ASP B 1 108 ? 22.625 -1.798 6.18 1 97.5 108 ASP B C 1
ATOM 1934 O O . ASP B 1 108 ? 23.719 -2.363 6.148 1 97.5 108 ASP B O 1
ATOM 1938 N N . THR B 1 109 ? 21.875 -1.74 7.242 1 96.94 109 THR B N 1
ATOM 1939 C CA . THR B 1 109 ? 22.359 -2.283 8.5 1 96.94 109 THR B CA 1
ATOM 1940 C C . THR B 1 109 ? 21.906 -3.725 8.688 1 96.94 109 THR B C 1
ATOM 1942 O O . THR B 1 109 ? 22.312 -4.395 9.641 1 96.94 109 THR B O 1
ATOM 1945 N N . LYS B 1 110 ? 21 -4.207 7.84 1 95.19 110 LYS B N 1
ATOM 1946 C CA . LYS B 1 110 ? 20.406 -5.535 7.973 1 95.19 110 LYS B CA 1
ATOM 1947 C C . LYS B 1 110 ? 21.141 -6.547 7.09 1 95.19 110 LYS B C 1
ATOM 1949 O O . LYS B 1 110 ? 20.594 -7.02 6.094 1 95.19 110 LYS B O 1
ATOM 1954 N N . VAL B 1 111 ? 22.25 -7.07 7.559 1 92.44 111 VAL B N 1
ATOM 1955 C CA . VAL B 1 111 ? 23.125 -7.914 6.758 1 92.44 111 VAL B CA 1
ATOM 1956 C C . VAL B 1 111 ? 22.406 -9.211 6.398 1 92.44 111 VAL B C 1
ATOM 1958 O O . VAL B 1 111 ? 22.375 -9.609 5.23 1 92.44 111 VAL B O 1
ATOM 1961 N N . SER B 1 112 ? 21.703 -9.891 7.277 1 93.12 112 SER B N 1
ATOM 1962 C CA . SER B 1 112 ? 21.109 -11.211 7.066 1 93.12 112 SER B CA 1
ATOM 1963 C C . SER B 1 112 ? 19.781 -11.117 6.332 1 93.12 112 SER B C 1
ATOM 1965 O O . SER B 1 112 ? 19.312 -12.102 5.75 1 93.12 112 SER B O 1
ATOM 1967 N N . SER B 1 113 ? 19.156 -9.875 6.371 1 93.19 113 SER B N 1
ATOM 1968 C CA . SER B 1 113 ? 17.859 -9.727 5.75 1 93.19 113 SER B CA 1
ATOM 1969 C C . SER B 1 113 ? 17.828 -8.531 4.805 1 93.19 113 SER B C 1
ATOM 1971 O O . SER B 1 113 ? 16.781 -7.887 4.641 1 93.19 113 SER B O 1
ATOM 1973 N N . LYS B 1 114 ? 18.891 -8.25 4.195 1 95.69 114 LYS B N 1
ATOM 1974 C CA . LYS B 1 114 ? 19.047 -7.043 3.393 1 95.69 114 LYS B CA 1
ATOM 1975 C C . LYS B 1 114 ? 18.062 -7.035 2.221 1 95.69 114 LYS B C 1
ATOM 1977 O O . LYS B 1 114 ? 17.422 -6.02 1.946 1 95.69 114 LYS B O 1
ATOM 1982 N N . ASP B 1 115 ? 17.953 -8.148 1.553 1 94.31 115 ASP B N 1
ATOM 1983 C CA . ASP B 1 115 ? 17.109 -8.203 0.363 1 94.31 115 ASP B CA 1
ATOM 1984 C C . ASP B 1 115 ? 15.633 -8.023 0.724 1 94.31 115 ASP B C 1
ATOM 1986 O O . ASP B 1 115 ? 14.922 -7.262 0.075 1 94.31 115 ASP B O 1
ATOM 1990 N N . SER B 1 116 ? 15.227 -8.742 1.712 1 93.5 116 SER B N 1
ATOM 1991 C CA . SER B 1 116 ? 13.836 -8.602 2.133 1 93.5 116 SER B CA 1
ATOM 1992 C C . SER B 1 116 ? 13.562 -7.211 2.691 1 93.5 116 SER B C 1
ATOM 1994 O O . SER B 1 116 ? 12.484 -6.652 2.477 1 93.5 116 SER B O 1
ATOM 1996 N N . CYS B 1 117 ? 14.547 -6.672 3.385 1 96.88 117 CYS B N 1
ATOM 1997 C CA . CYS B 1 117 ? 14.43 -5.312 3.895 1 96.88 117 CYS B CA 1
ATOM 1998 C C . CYS B 1 117 ? 14.289 -4.312 2.754 1 96.88 117 CYS B C 1
ATOM 2000 O O . CYS B 1 117 ? 13.398 -3.457 2.777 1 96.88 117 CYS B O 1
ATOM 2002 N N . ALA B 1 118 ? 15.07 -4.48 1.764 1 97.38 118 ALA B N 1
ATOM 2003 C CA . ALA B 1 118 ? 15.047 -3.572 0.62 1 97.38 118 ALA B CA 1
ATOM 2004 C C . ALA B 1 118 ? 13.734 -3.689 -0.149 1 97.38 118 ALA B C 1
ATOM 2006 O O . ALA B 1 118 ? 13.188 -2.686 -0.615 1 97.38 118 ALA B O 1
ATOM 2007 N N . SER B 1 119 ? 13.258 -4.867 -0.27 1 95.25 119 SER B N 1
ATOM 2008 C CA . SER B 1 119 ? 11.992 -5.078 -0.964 1 95.25 119 SER B CA 1
ATOM 2009 C C . SER B 1 119 ? 10.836 -4.438 -0.209 1 95.25 119 SER B C 1
ATOM 2011 O O . SER B 1 119 ? 9.969 -3.795 -0.812 1 95.25 119 SER B O 1
ATOM 2013 N N . THR B 1 120 ? 10.82 -4.578 1.059 1 95.62 120 THR B N 1
ATOM 2014 C CA . THR B 1 120 ? 9.781 -3.969 1.874 1 95.62 120 THR B CA 1
ATOM 2015 C C . THR B 1 120 ? 9.867 -2.445 1.812 1 95.62 120 THR B C 1
ATOM 2017 O O . THR B 1 120 ? 8.852 -1.767 1.646 1 95.62 120 THR B O 1
ATOM 2020 N N . ALA B 1 121 ? 11.07 -1.972 1.927 1 97.81 121 ALA B N 1
ATOM 2021 C CA . ALA B 1 121 ? 11.266 -0.529 1.82 1 97.81 121 ALA B CA 1
ATOM 2022 C C . ALA B 1 121 ? 10.742 0.002 0.49 1 97.81 121 ALA B C 1
ATOM 2024 O O . ALA B 1 121 ? 10.07 1.035 0.448 1 97.81 121 ALA B O 1
ATOM 2025 N N . SER B 1 122 ? 11 -0.706 -0.535 1 96.38 122 SER B N 1
ATOM 2026 C CA . SER B 1 122 ? 10.547 -0.308 -1.864 1 96.38 122 SER B CA 1
ATOM 2027 C C . SER B 1 122 ? 9.023 -0.286 -1.946 1 96.38 122 SER B C 1
ATOM 2029 O O . SER B 1 122 ? 8.445 0.591 -2.59 1 96.38 122 SER B O 1
ATOM 2031 N N . LEU B 1 123 ? 8.453 -1.218 -1.317 1 94.31 123 LEU B N 1
ATOM 2032 C CA . LEU B 1 123 ? 6.992 -1.237 -1.292 1 94.31 123 LEU B CA 1
ATOM 2033 C C . LEU B 1 123 ? 6.441 0.007 -0.601 1 94.31 123 LEU B C 1
ATOM 2035 O O . LEU B 1 123 ? 5.57 0.688 -1.142 1 94.31 123 LEU B O 1
ATOM 2039 N N . PHE B 1 124 ? 6.965 0.357 0.515 1 96.56 124 PHE B N 1
ATOM 2040 C CA . PHE B 1 124 ? 6.512 1.524 1.263 1 96.56 124 PHE B CA 1
ATOM 2041 C C . PHE B 1 124 ? 6.73 2.801 0.46 1 96.56 124 PHE B C 1
ATOM 2043 O O . PHE B 1 124 ? 5.84 3.646 0.37 1 96.56 124 PHE B O 1
ATOM 2050 N N . THR B 1 125 ? 7.871 2.906 -0.116 1 97.38 125 THR B N 1
ATOM 2051 C CA . THR B 1 125 ? 8.18 4.137 -0.837 1 97.38 125 THR B CA 1
ATOM 2052 C C . THR B 1 125 ? 7.344 4.242 -2.109 1 97.38 125 THR B C 1
ATOM 2054 O O . THR B 1 125 ? 6.922 5.336 -2.492 1 97.38 125 THR B O 1
ATOM 2057 N N . THR B 1 126 ? 7.121 3.113 -2.752 1 94.94 126 THR B N 1
ATOM 2058 C CA . THR B 1 126 ? 6.238 3.113 -3.914 1 94.94 126 THR B CA 1
ATOM 2059 C C . THR B 1 126 ? 4.82 3.525 -3.516 1 94.94 126 THR B C 1
ATOM 2061 O O . THR B 1 126 ? 4.176 4.309 -4.219 1 94.94 126 THR B O 1
ATOM 2064 N N . MET B 1 127 ? 4.41 3.068 -2.375 1 94.06 127 MET B N 1
ATOM 2065 C CA . MET B 1 127 ? 3.066 3.412 -1.913 1 94.06 127 MET B CA 1
ATOM 2066 C C . MET B 1 127 ? 2.949 4.91 -1.651 1 94.06 127 MET B C 1
ATOM 2068 O O . MET B 1 127 ? 1.99 5.547 -2.092 1 94.06 127 MET B O 1
ATOM 2072 N N . THR B 1 128 ? 3.859 5.484 -0.976 1 96.75 128 THR B N 1
ATOM 2073 C CA . THR B 1 128 ? 3.768 6.906 -0.665 1 96.75 128 THR B CA 1
ATOM 2074 C C . THR B 1 128 ? 3.854 7.746 -1.938 1 96.75 128 THR B C 1
ATOM 2076 O O . THR B 1 128 ? 3.191 8.781 -2.051 1 96.75 128 THR B O 1
ATOM 2079 N N . LYS B 1 129 ? 4.656 7.297 -2.9 1 95.31 129 LYS B N 1
ATOM 2080 C CA . LYS B 1 129 ? 4.793 8.023 -4.156 1 95.31 129 LYS B CA 1
ATOM 2081 C C . LYS B 1 129 ? 3.492 7.996 -4.957 1 95.31 129 LYS B C 1
ATOM 2083 O O . LYS B 1 129 ? 3.047 9.023 -5.465 1 95.31 129 LYS B O 1
ATOM 2088 N N . ASN B 1 130 ? 2.873 6.871 -4.906 1 90.94 130 ASN B N 1
ATOM 2089 C CA . ASN B 1 130 ? 1.731 6.699 -5.797 1 90.94 130 ASN B CA 1
ATOM 2090 C C . ASN B 1 130 ? 0.416 7.02 -5.094 1 90.94 130 ASN B C 1
ATOM 2092 O O . ASN B 1 130 ? -0.551 7.438 -5.73 1 90.94 130 ASN B O 1
ATOM 2096 N N . LEU B 1 131 ? 0.365 6.879 -3.812 1 91.88 131 LEU B N 1
ATOM 2097 C CA . LEU B 1 131 ? -0.917 6.961 -3.121 1 91.88 131 LEU B CA 1
ATOM 2098 C C . LEU B 1 131 ? -0.891 8.047 -2.055 1 91.88 131 LEU B C 1
ATOM 2100 O O . LEU B 1 131 ? -1.907 8.312 -1.408 1 91.88 131 LEU B O 1
ATOM 2104 N N . GLY B 1 132 ? 0.157 8.758 -1.828 1 95.19 132 GLY B N 1
ATOM 2105 C CA . GLY B 1 132 ? 0.34 9.625 -0.673 1 95.19 132 GLY B CA 1
ATOM 2106 C C . GLY B 1 132 ? -0.197 11.023 -0.886 1 95.19 132 GLY B C 1
ATOM 2107 O O . GLY B 1 132 ? -0.228 11.828 0.046 1 95.19 132 GLY B O 1
ATOM 2108 N N . CYS B 1 133 ? -0.722 11.336 -2.084 1 95.81 133 CYS B N 1
ATOM 2109 C CA . CYS B 1 133 ? -1.087 12.719 -2.381 1 95.81 133 CYS B CA 1
ATOM 2110 C C . CYS B 1 133 ? -2.232 13.188 -1.49 1 95.81 133 CYS B C 1
ATOM 2112 O O . CYS B 1 133 ? -2.203 14.305 -0.97 1 95.81 133 CYS B O 1
ATOM 2114 N N . GLU B 1 134 ? -3.219 12.422 -1.294 1 93.5 134 GLU B N 1
ATOM 2115 C CA . GLU B 1 134 ? -4.348 12.82 -0.456 1 93.5 134 GLU B CA 1
ATOM 2116 C C . GLU B 1 134 ? -3.898 13.102 0.975 1 93.5 134 GLU B C 1
ATOM 2118 O O . GLU B 1 134 ? -4.254 14.133 1.55 1 93.5 134 GLU B O 1
ATOM 2123 N N . ALA B 1 135 ? -3.143 12.195 1.502 1 95.88 135 ALA B N 1
ATOM 2124 C CA . ALA B 1 135 ? -2.643 12.383 2.861 1 95.88 135 ALA B CA 1
ATOM 2125 C C . ALA B 1 135 ? -1.759 13.625 2.953 1 95.88 135 ALA B C 1
ATOM 2127 O O . ALA B 1 135 ? -1.817 14.359 3.939 1 95.88 135 ALA B O 1
ATOM 2128 N N . PHE B 1 136 ? -0.968 13.859 1.956 1 98.25 136 PHE B N 1
ATOM 2129 C CA . PHE B 1 136 ? -0.105 15.031 1.911 1 98.25 136 PHE B CA 1
ATOM 2130 C C . PHE B 1 136 ? -0.932 16.312 1.926 1 98.25 136 PHE B C 1
ATOM 2132 O O . PHE B 1 136 ? -0.683 17.203 2.734 1 98.25 136 PHE B O 1
ATOM 2139 N N . LEU B 1 137 ? -1.922 16.359 1.124 1 97.75 137 LEU B N 1
ATOM 2140 C CA . LEU B 1 137 ? -2.738 17.562 1.014 1 97.75 137 LEU B CA 1
ATOM 2141 C C . LEU B 1 137 ? -3.527 17.797 2.295 1 97.75 137 LEU B C 1
ATOM 2143 O O . LEU B 1 137 ? -3.697 18.953 2.719 1 97.75 137 LEU B O 1
ATOM 2147 N N . LYS B 1 138 ? -3.996 16.766 2.863 1 97.06 138 LYS B N 1
ATOM 2148 C CA . LYS B 1 138 ? -4.684 16.906 4.145 1 97.06 138 LYS B CA 1
ATOM 2149 C C . LYS B 1 138 ? -3.752 17.484 5.207 1 97.06 138 LYS B C 1
ATOM 2151 O O . LYS B 1 138 ? -4.152 18.359 5.977 1 97.06 138 LYS B O 1
ATOM 2156 N N . SER B 1 139 ? -2.562 16.953 5.23 1 98.44 139 SER B N 1
ATOM 2157 C CA . SER B 1 139 ? -1.574 17.469 6.172 1 98.44 139 SER B CA 1
ATOM 2158 C C . SER B 1 139 ? -1.265 18.938 5.895 1 98.44 139 SER B C 1
ATOM 2160 O O . SER B 1 139 ? -1.139 19.734 6.824 1 98.44 139 SER B O 1
ATOM 2162 N N . GLN B 1 140 ? -1.123 19.312 4.629 1 98.5 140 GLN B N 1
ATOM 2163 C CA . GLN B 1 140 ? -0.874 20.703 4.266 1 98.5 140 GLN B CA 1
ATOM 2164 C C . GLN B 1 140 ? -2.025 21.609 4.707 1 98.5 140 GLN B C 1
ATOM 2166 O O . GLN B 1 140 ? -1.805 22.719 5.176 1 98.5 140 GLN B O 1
ATOM 2171 N N . GLU B 1 141 ? -3.215 21.109 4.605 1 97.94 141 GLU B N 1
ATOM 2172 C CA . GLU B 1 141 ? -4.387 21.859 5.039 1 97.94 141 GLU B CA 1
ATOM 2173 C C . GLU B 1 141 ? -4.336 22.141 6.539 1 97.94 141 GLU B C 1
ATOM 2175 O O . GLU B 1 141 ? -4.789 23.188 6.992 1 97.94 141 GLU B O 1
ATOM 2180 N N . GLN B 1 142 ? -3.764 21.203 7.23 1 98.19 142 GLN B N 1
ATOM 2181 C CA . GLN B 1 142 ? -3.627 21.375 8.672 1 98.19 142 GLN B CA 1
ATOM 2182 C C . GLN B 1 142 ? -2.479 22.328 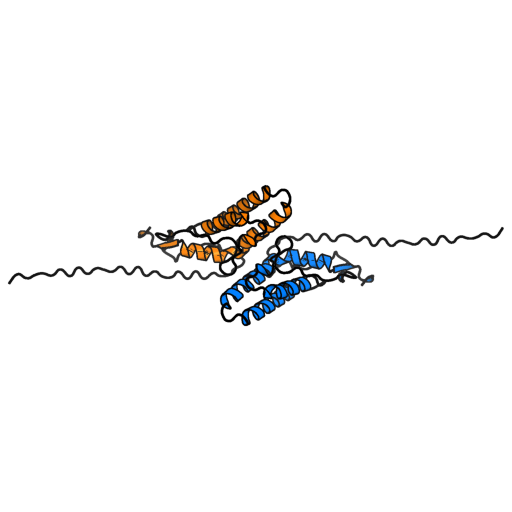9.008 1 98.19 142 GLN B C 1
ATOM 2184 O O . GLN B 1 142 ? -2.58 23.125 9.938 1 98.19 142 GLN B O 1
ATOM 2189 N N . ALA B 1 143 ? -1.505 22.25 8.258 1 98.81 143 ALA B N 1
ATOM 2190 C CA . ALA B 1 143 ? -0.259 22.938 8.594 1 98.81 143 ALA B CA 1
ATOM 2191 C C . ALA B 1 143 ? -0.254 24.359 8.062 1 98.81 143 ALA B C 1
ATOM 2193 O O . ALA B 1 143 ? 0.496 25.203 8.547 1 98.81 143 ALA B O 1
ATOM 2194 N N . CYS B 1 144 ? -1.078 24.594 7.055 1 98.56 144 CYS B N 1
ATOM 2195 C CA . CYS B 1 144 ? -1.058 25.906 6.395 1 98.56 144 CYS B CA 1
ATOM 2196 C C . CYS B 1 144 ? -2.389 26.625 6.574 1 98.56 144 CYS B C 1
ATOM 2198 O O . CYS B 1 144 ? -3.404 26 6.87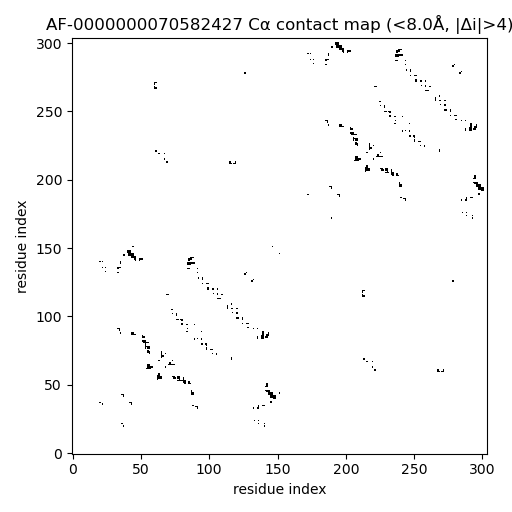9 1 98.56 144 CYS B O 1
ATOM 2200 N N . VAL B 1 145 ? -2.316 27.953 6.492 1 97.69 145 VAL B N 1
ATOM 2201 C CA . VAL B 1 145 ? -3.484 28.828 6.371 1 97.69 145 VAL B CA 1
ATOM 2202 C C . VAL B 1 145 ? -3.301 29.781 5.188 1 97.69 145 VAL B C 1
ATOM 2204 O O . VAL B 1 145 ? -2.176 30.156 4.855 1 97.69 145 VAL B O 1
ATOM 2207 N N . CYS B 1 146 ? -4.395 30.016 4.461 1 96.44 146 CYS B N 1
ATOM 2208 C CA . CYS B 1 146 ? -4.344 30.953 3.35 1 96.44 146 CYS B CA 1
ATOM 2209 C C . CYS B 1 146 ? -4.66 32.375 3.824 1 96.44 146 CYS B C 1
ATOM 2211 O O . CYS B 1 146 ? -5.719 32.625 4.406 1 96.44 146 CYS B O 1
ATOM 2213 N N . ARG B 1 147 ? -3.721 33.25 3.611 1 93.81 147 ARG B N 1
ATOM 2214 C CA . ARG B 1 147 ? -3.842 34.625 4.066 1 93.81 147 ARG B CA 1
ATOM 2215 C C . ARG B 1 147 ? -3.619 35.594 2.918 1 93.81 147 ARG B C 1
ATOM 2217 O O . ARG B 1 147 ? -3.045 35.25 1.891 1 93.81 147 ARG B O 1
ATOM 2224 N N . THR B 1 148 ? -4.215 36.812 3.207 1 88.38 148 THR B N 1
ATOM 2225 C CA . THR B 1 148 ? -3.93 37.875 2.254 1 88.38 148 THR B CA 1
ATOM 2226 C C . THR B 1 148 ? -2.482 38.344 2.381 1 88.38 148 THR B C 1
ATOM 2228 O O . THR B 1 148 ? -1.838 38.094 3.406 1 88.38 148 THR B O 1
ATOM 2231 N N . GLU B 1 149 ? -1.979 38.812 1.255 1 80.94 149 GLU B N 1
ATOM 2232 C CA . GLU B 1 149 ? -0.595 39.281 1.251 1 80.94 149 GLU B CA 1
ATOM 2233 C C . GLU B 1 149 ? -0.341 40.25 2.383 1 80.94 149 GLU B C 1
ATOM 2235 O O . GLU B 1 149 ? 0.75 40.281 2.957 1 80.94 149 GLU B O 1
ATOM 2240 N N . ASP B 1 150 ? -1.287 41.062 2.809 1 76 150 ASP B N 1
ATOM 2241 C CA . ASP B 1 150 ? -1.146 42.062 3.854 1 76 150 ASP B CA 1
ATOM 2242 C C . ASP B 1 150 ? -1.065 41.438 5.234 1 76 150 ASP B C 1
ATOM 2244 O O . ASP B 1 150 ? -0.575 42.031 6.184 1 76 150 ASP B O 1
ATOM 2248 N N . GLU B 1 151 ? -1.476 40.25 5.238 1 71.62 151 GLU B N 1
ATOM 2249 C CA . GLU B 1 151 ? -1.512 39.531 6.508 1 71.62 151 GLU B CA 1
ATOM 2250 C C . GLU B 1 151 ? -0.237 38.719 6.715 1 71.62 151 GLU B C 1
ATOM 2252 O O . GLU B 1 151 ? -0.038 38.125 7.777 1 71.62 151 GLU B O 1
ATOM 2257 N N . LEU B 1 152 ? 0.51 38.656 5.672 1 68.81 152 LEU B N 1
ATOM 2258 C CA . LEU B 1 152 ? 1.746 37.875 5.766 1 68.81 152 LEU B CA 1
ATOM 2259 C C . LEU B 1 152 ? 2.855 38.688 6.406 1 68.81 152 LEU B C 1
ATOM 2261 O O . LEU B 1 152 ? 2.896 39.906 6.246 1 68.81 152 LEU B O 1
#

Secondary structure (DSSP, 8-state):
-----------------------------SS------PPTTEEEEEPTT-------EE-SSSEE-GGGSSSTTHHHHHHHHHHHHTSTT--HHHHHHHHHHHHHHHHHT-GGGHHHHHHHHHHHHHHHHHH-HHHHHHHHHHHEEEEEGGG-/-----------------------------S-------PPTTEEEEEPTT-------EE-SSSEE-GGGSSSTTHHHHHHHHHHHHTSTT--HHHHHHHHHHHHHHHHHT-GGGHHHHHHHHHHHHHHHHHH-HHHHHHHHHHHEEEEEGGG-